Protein AF-0000000075452988 (afdb_homodimer)

Sequence (328 aa):
MKILYLHGLDSFLQDDRRAVLQQYATIDAPVLDYKGTPNLFKKLQETYHDVDAIIGSSAGGLVTYYLAQALQKPCLLFNPALTFRSEMPIATSFNRSYTQYMQIVIGLQDEVLPSWQCLELLRNDISENQNIEIHLINKMSHSYPIDIFRKETEFFIKMIHQNLMKILYLHGLDSFLQDDRRAVLQQYATIDAPVLDYKGTPNLFKKLQETYHDVDAIIGSSAGGLVTYYLAQALQKPCLLFNPALTFRSEMPIATSFNRSYTQYMQIVIGLQDEVLPSWQCLELLRNDISENQNIEIHLINKMSHSYPIDIFRKETEFFIKMIHQNL

Structure (mmCIF, N/CA/C/O backbone):
data_AF-0000000075452988-model_v1
#
loop_
_entity.id
_entity.type
_entity.pdbx_description
1 polymer 'Alpha/beta hydrolase'
#
loop_
_atom_site.group_PDB
_atom_site.id
_atom_site.type_symbol
_atom_site.label_atom_id
_atom_site.label_alt_id
_atom_site.label_comp_id
_atom_site.label_asym_id
_atom_site.label_entity_id
_atom_site.label_seq_id
_atom_site.pdbx_PDB_ins_code
_atom_site.Cartn_x
_atom_site.Cartn_y
_atom_site.Cartn_z
_atom_site.occupancy
_atom_site.B_iso_or_equiv
_atom_site.auth_seq_id
_atom_site.auth_comp_id
_atom_site.auth_asym_id
_atom_site.auth_atom_id
_atom_site.pdbx_PDB_model_num
ATOM 1 N N . MET A 1 1 ? -7.816 22.453 -7.25 1 93.44 1 MET A N 1
ATOM 2 C CA . MET A 1 1 ? -7.547 21.812 -5.961 1 93.44 1 MET A CA 1
ATOM 3 C C . MET A 1 1 ? -6.391 22.5 -5.25 1 93.44 1 MET A C 1
ATOM 5 O O . MET A 1 1 ? -5.449 22.969 -5.895 1 93.44 1 MET A O 1
ATOM 9 N N . LYS A 1 2 ? -6.473 22.703 -3.912 1 97.94 2 LYS A N 1
ATOM 10 C CA . LYS A 1 2 ? -5.406 23.266 -3.084 1 97.94 2 LYS A CA 1
ATOM 11 C C . LYS A 1 2 ? -4.867 22.219 -2.107 1 97.94 2 LYS A C 1
ATOM 13 O O . LYS A 1 2 ? -5.633 21.609 -1.365 1 97.94 2 LYS A O 1
ATOM 18 N N . ILE A 1 3 ? -3.533 22.125 -2.111 1 98.56 3 ILE A N 1
ATOM 19 C CA . ILE A 1 3 ? -2.9 21.141 -1.242 1 98.56 3 ILE A CA 1
ATOM 20 C C . ILE A 1 3 ? -1.918 21.844 -0.303 1 98.56 3 ILE A C 1
ATOM 22 O O . ILE A 1 3 ? -1.126 22.688 -0.735 1 98.56 3 ILE A O 1
ATOM 26 N N . LEU A 1 4 ? -2.029 21.5 0.942 1 98.88 4 LEU A N 1
ATOM 27 C CA . LEU A 1 4 ? -1.029 21.875 1.935 1 98.88 4 LEU A CA 1
ATOM 28 C C . LEU A 1 4 ? 0.046 20.812 2.057 1 98.88 4 LEU A C 1
ATOM 30 O O . LEU A 1 4 ? -0.268 19.625 2.184 1 98.88 4 LEU A O 1
ATOM 34 N N . TYR A 1 5 ? 1.268 21.219 1.942 1 98.88 5 TYR A N 1
ATOM 35 C CA . TYR A 1 5 ? 2.381 20.312 2.168 1 98.88 5 TYR A CA 1
ATOM 36 C C . TYR A 1 5 ? 3.148 20.688 3.43 1 98.88 5 TYR A C 1
ATOM 38 O O . TYR A 1 5 ? 3.609 21.828 3.568 1 98.88 5 TYR A O 1
ATOM 46 N N . LEU A 1 6 ? 3.281 19.719 4.34 1 98.69 6 LEU A N 1
ATOM 47 C CA . LEU A 1 6 ? 4.047 19.906 5.562 1 98.69 6 LEU A CA 1
ATOM 48 C C . LEU A 1 6 ? 5.328 19.094 5.543 1 98.69 6 LEU A C 1
ATOM 50 O O . LEU A 1 6 ? 5.285 17.859 5.574 1 98.69 6 LEU A O 1
ATOM 54 N N . HIS A 1 7 ? 6.43 19.828 5.586 1 97.75 7 HIS A N 1
ATOM 55 C CA . HIS A 1 7 ? 7.75 19.219 5.461 1 97.75 7 HIS A CA 1
ATOM 56 C C . HIS A 1 7 ? 8.195 18.609 6.785 1 97.75 7 HIS A C 1
ATOM 58 O O . HIS A 1 7 ? 7.574 18.828 7.824 1 97.75 7 HIS A O 1
ATOM 64 N N . GLY A 1 8 ? 9.32 17.844 6.758 1 95.94 8 GLY A N 1
ATOM 65 C CA . GLY A 1 8 ? 9.938 17.281 7.945 1 95.94 8 GLY A CA 1
ATOM 66 C C . GLY A 1 8 ? 10.719 18.297 8.758 1 95.94 8 GLY A C 1
ATOM 67 O O . GLY A 1 8 ? 10.812 19.469 8.375 1 95.94 8 GLY A O 1
ATOM 68 N N . LEU A 1 9 ? 11.266 17.75 9.844 1 94.06 9 LEU A N 1
ATOM 69 C CA . LEU A 1 9 ? 12.008 18.625 10.75 1 94.06 9 LEU A CA 1
ATOM 70 C C . LEU A 1 9 ? 13.172 19.297 10.023 1 94.06 9 LEU A C 1
ATOM 72 O O . LEU A 1 9 ? 13.961 18.625 9.352 1 94.06 9 LEU A O 1
ATOM 76 N N . ASP A 1 10 ? 13.281 20.594 10.195 1 92.25 10 ASP A N 1
ATOM 77 C CA . ASP A 1 10 ? 14.367 21.391 9.648 1 92.25 10 ASP A CA 1
ATOM 78 C C . ASP A 1 10 ? 14.539 21.141 8.156 1 92.25 10 ASP A C 1
ATOM 80 O O . ASP A 1 10 ? 15.656 20.938 7.676 1 92.25 10 ASP A O 1
ATOM 84 N N . SER A 1 11 ? 13.438 21.141 7.48 1 93.75 11 SER A N 1
ATOM 85 C CA . SER A 1 11 ? 13.422 20.875 6.051 1 93.75 11 SER A CA 1
ATOM 86 C C . SER A 1 11 ? 12.484 21.828 5.316 1 93.75 11 SER A C 1
ATOM 88 O O . SER A 1 11 ? 12.18 22.906 5.816 1 93.75 11 SER A O 1
ATOM 90 N N . PHE A 1 12 ? 12.242 21.531 4.062 1 94.81 12 PHE A N 1
ATOM 91 C CA . PHE A 1 12 ? 11.336 22.25 3.184 1 94.81 12 PHE A CA 1
ATOM 92 C C . PHE A 1 12 ? 10.914 21.391 2.004 1 94.81 12 PHE A C 1
ATOM 94 O O . PHE A 1 12 ? 11.43 20.281 1.827 1 94.81 12 PHE A O 1
ATOM 101 N N . LEU A 1 13 ? 9.922 21.906 1.297 1 96.94 13 LEU A N 1
ATOM 102 C CA . LEU A 1 13 ? 9.516 21.203 0.088 1 96.94 13 LEU A CA 1
ATOM 103 C C . LEU A 1 13 ? 10.539 21.391 -1.024 1 96.94 13 LEU A C 1
ATOM 105 O O . LEU A 1 13 ? 10.711 22.5 -1.538 1 96.94 13 LEU A O 1
ATOM 109 N N . GLN A 1 14 ? 11.133 20.297 -1.43 1 96.56 14 GLN A N 1
ATOM 110 C CA . GLN A 1 14 ? 12.141 20.359 -2.486 1 96.56 14 GLN A CA 1
ATOM 111 C C . GLN A 1 14 ? 11.5 20.656 -3.838 1 96.56 14 GLN A C 1
ATOM 113 O O . GLN A 1 14 ? 10.344 20.328 -4.07 1 96.56 14 GLN A O 1
ATOM 118 N N . ASP A 1 15 ? 12.273 21.172 -4.781 1 97.12 15 ASP A N 1
ATOM 119 C CA . ASP A 1 15 ? 11.781 21.625 -6.074 1 97.12 15 ASP A CA 1
ATOM 120 C C . ASP A 1 15 ? 11.195 20.469 -6.883 1 97.12 15 ASP A C 1
ATOM 122 O O . ASP A 1 15 ? 10.172 20.641 -7.555 1 97.12 15 ASP A O 1
ATOM 126 N N . ASP A 1 16 ? 11.852 19.375 -6.875 1 97.44 16 ASP A N 1
ATOM 127 C CA . ASP A 1 16 ? 11.367 18.266 -7.68 1 97.44 16 ASP A CA 1
ATOM 128 C C . ASP A 1 16 ? 10.031 17.75 -7.152 1 97.44 16 ASP A C 1
ATOM 130 O O . ASP A 1 16 ? 9.148 17.391 -7.93 1 97.44 16 ASP A O 1
ATOM 134 N N . ARG A 1 17 ? 9.875 17.719 -5.824 1 97.81 17 ARG A N 1
ATOM 135 C CA . ARG A 1 17 ? 8.609 17.297 -5.234 1 97.81 17 ARG A CA 1
ATOM 136 C C . ARG A 1 17 ? 7.52 18.328 -5.496 1 97.81 17 ARG A C 1
ATOM 138 O O . ARG A 1 17 ? 6.367 17.984 -5.766 1 97.81 17 ARG A O 1
ATOM 145 N N . ARG A 1 18 ? 7.879 19.594 -5.449 1 98.12 18 ARG A N 1
ATOM 146 C CA . ARG A 1 18 ? 6.934 20.656 -5.785 1 98.12 18 ARG A CA 1
ATOM 147 C C . ARG A 1 18 ? 6.426 20.5 -7.215 1 98.12 18 ARG A C 1
ATOM 149 O O . ARG A 1 18 ? 5.23 20.656 -7.477 1 98.12 18 ARG A O 1
ATOM 156 N N . ALA A 1 19 ? 7.316 20.203 -8.086 1 98.31 19 ALA A N 1
ATOM 157 C CA . ALA A 1 19 ? 6.961 20.031 -9.492 1 98.31 19 ALA A CA 1
ATOM 158 C C . ALA A 1 19 ? 5.957 18.906 -9.68 1 98.31 19 ALA A C 1
ATOM 160 O O . ALA A 1 19 ? 5.035 19 -10.492 1 98.31 19 ALA A O 1
ATOM 161 N N . VAL A 1 20 ? 6.129 17.844 -8.977 1 98.19 20 VAL A N 1
ATOM 162 C CA . VAL A 1 20 ? 5.199 16.719 -9.039 1 98.19 20 VAL A CA 1
ATOM 163 C C . VAL A 1 20 ? 3.814 17.172 -8.578 1 98.19 20 VAL A C 1
ATOM 165 O O . VAL A 1 20 ? 2.816 16.922 -9.266 1 98.19 20 VAL A O 1
ATOM 168 N N . LEU A 1 21 ? 3.762 17.859 -7.469 1 98.38 21 LEU A N 1
ATOM 169 C CA . LEU A 1 21 ? 2.492 18.25 -6.871 1 98.38 21 LEU A CA 1
ATOM 170 C C . LEU A 1 21 ? 1.782 19.281 -7.742 1 98.38 21 LEU A C 1
ATOM 172 O O . LEU A 1 21 ? 0.554 19.266 -7.855 1 98.38 21 LEU A O 1
ATOM 176 N N . GLN A 1 22 ? 2.502 20.141 -8.367 1 98.19 22 GLN A N 1
ATOM 177 C CA . GLN A 1 22 ? 1.949 21.266 -9.117 1 98.19 22 GLN A CA 1
ATOM 178 C C . GLN A 1 22 ? 1.255 20.781 -10.391 1 98.19 22 GLN A C 1
ATOM 180 O O . GLN A 1 22 ? 0.492 21.531 -11.008 1 98.19 22 GLN A O 1
ATOM 185 N N . GLN A 1 23 ? 1.476 19.562 -10.758 1 97.5 23 GLN A N 1
ATOM 186 C CA . GLN A 1 23 ? 0.753 18.984 -11.883 1 97.5 23 GLN A CA 1
ATOM 187 C C . GLN A 1 23 ? -0.728 18.812 -11.555 1 97.5 23 GLN A C 1
ATOM 189 O O . GLN A 1 23 ? -1.562 18.719 -12.461 1 97.5 23 GLN A O 1
ATOM 194 N N . TYR A 1 24 ? -0.997 18.844 -10.25 1 96.69 24 TYR A N 1
ATOM 195 C CA . TYR A 1 24 ? -2.348 18.453 -9.875 1 96.69 24 TYR A CA 1
ATOM 196 C C . TYR A 1 24 ? -3.055 19.562 -9.117 1 96.69 24 TYR A C 1
ATOM 198 O O . TYR A 1 24 ? -4.285 19.594 -9.047 1 96.69 24 TYR A O 1
ATOM 206 N N . ALA A 1 25 ? -2.252 20.438 -8.5 1 97.44 25 ALA A N 1
ATOM 207 C CA . ALA A 1 25 ? -2.869 21.359 -7.559 1 97.44 25 ALA A CA 1
ATOM 208 C C . ALA A 1 25 ? -1.999 22.609 -7.363 1 97.44 25 ALA A C 1
ATOM 210 O O . ALA A 1 25 ? -0.834 22.625 -7.766 1 97.44 25 ALA A O 1
ATOM 211 N N . THR A 1 26 ? -2.639 23.641 -6.809 1 98.25 26 THR A N 1
ATOM 212 C CA . THR A 1 26 ? -1.875 24.719 -6.188 1 98.25 26 THR A CA 1
ATOM 213 C C . THR A 1 26 ? -1.325 24.266 -4.832 1 98.25 26 THR A C 1
ATOM 215 O O . THR A 1 26 ? -2.045 23.672 -4.027 1 98.25 26 THR A O 1
ATOM 218 N N . ILE A 1 27 ? -0.057 24.594 -4.645 1 98.56 27 ILE A N 1
ATOM 219 C CA . ILE A 1 27 ? 0.603 24.047 -3.467 1 98.56 27 ILE A CA 1
ATOM 220 C C . ILE A 1 27 ? 0.932 25.172 -2.488 1 98.56 27 ILE A C 1
ATOM 222 O O . ILE A 1 27 ? 1.554 26.172 -2.863 1 98.56 27 ILE A O 1
ATOM 226 N N . ASP A 1 28 ? 0.514 25.016 -1.27 1 98.62 28 ASP A N 1
ATOM 227 C CA . ASP A 1 28 ? 1.01 25.812 -0.147 1 98.62 28 ASP A CA 1
ATOM 228 C C . ASP A 1 28 ? 1.945 24.984 0.734 1 98.62 28 ASP A C 1
ATOM 230 O O . ASP A 1 28 ? 1.538 23.969 1.298 1 98.62 28 ASP A O 1
ATOM 234 N N . ALA A 1 29 ? 3.15 25.406 0.794 1 98.5 29 ALA A N 1
ATOM 235 C CA . ALA A 1 29 ? 4.184 24.703 1.548 1 98.5 29 ALA A CA 1
ATOM 236 C C . ALA A 1 29 ? 4.938 25.656 2.471 1 98.5 29 ALA A C 1
ATOM 238 O O . ALA A 1 29 ? 6.102 25.984 2.219 1 98.5 29 ALA A O 1
ATOM 239 N N . PRO A 1 30 ? 4.363 25.984 3.551 1 97.88 30 PRO A N 1
ATOM 240 C CA . PRO A 1 30 ? 5.047 26.906 4.457 1 97.88 30 PRO A CA 1
ATOM 241 C C . PRO A 1 30 ? 6.285 26.281 5.105 1 97.88 30 PRO A C 1
ATOM 243 O O . PRO A 1 30 ? 6.312 25.078 5.367 1 97.88 30 PRO A O 1
ATOM 246 N N . VAL A 1 31 ? 7.266 27.141 5.309 1 96.5 31 VAL A N 1
ATOM 247 C CA . VAL A 1 31 ? 8.406 26.719 6.117 1 96.5 31 VAL A CA 1
ATOM 248 C C . VAL A 1 31 ? 8.062 26.844 7.598 1 96.5 31 VAL A C 1
ATOM 250 O O . VAL A 1 31 ? 7.789 27.953 8.078 1 96.5 31 VAL A O 1
ATOM 253 N N . LEU A 1 32 ? 8.117 25.719 8.312 1 95.56 32 LEU A N 1
ATOM 254 C CA . LEU A 1 32 ? 7.602 25.719 9.68 1 95.56 32 LEU A CA 1
ATOM 255 C C . LEU A 1 32 ? 8.711 25.391 10.672 1 95.56 32 LEU A C 1
ATOM 257 O O . LEU A 1 32 ? 9.57 24.547 10.398 1 95.56 32 LEU A O 1
ATOM 261 N N . ASP A 1 33 ? 8.68 26.078 11.766 1 93.75 33 ASP A N 1
ATOM 262 C CA . ASP A 1 33 ? 9.438 25.719 12.961 1 93.75 33 ASP A CA 1
ATOM 263 C C . ASP A 1 33 ? 8.562 24.953 13.953 1 93.75 33 ASP A C 1
ATOM 265 O O . ASP A 1 33 ? 7.977 25.547 14.859 1 93.75 33 ASP A O 1
ATOM 269 N N . TYR A 1 34 ? 8.578 23.625 13.867 1 91.75 34 TYR A N 1
ATOM 270 C CA . TYR A 1 34 ? 7.664 22.781 14.625 1 91.75 34 TYR A CA 1
ATOM 271 C C . TYR A 1 34 ? 7.91 22.906 16.125 1 91.75 34 TYR A C 1
ATOM 273 O O . TYR A 1 34 ? 6.969 22.859 16.922 1 91.75 34 TYR A O 1
ATOM 281 N N . LYS A 1 35 ? 9.094 23.125 16.578 1 87.62 35 LYS A N 1
ATOM 282 C CA . LYS A 1 35 ? 9.461 23.141 18 1 87.62 35 LYS A CA 1
ATOM 283 C C . LYS A 1 35 ? 9.297 24.531 18.594 1 87.62 35 LYS A C 1
ATOM 285 O O . LYS A 1 35 ? 8.945 24.688 19.766 1 87.62 35 LYS A O 1
ATOM 290 N N . GLY A 1 36 ? 9.508 25.453 17.766 1 88.19 36 GLY A N 1
ATOM 291 C CA . GLY A 1 36 ? 9.625 26.797 18.281 1 88.19 36 GLY A CA 1
ATOM 292 C C . GLY A 1 36 ? 8.344 27.609 18.141 1 88.19 36 GLY A C 1
ATOM 293 O O . GLY A 1 36 ? 8.234 28.719 18.672 1 88.19 36 GLY A O 1
ATOM 294 N N . THR A 1 37 ? 7.348 27.125 17.391 1 90.75 37 THR A N 1
ATOM 295 C CA . THR A 1 37 ? 6.137 27.906 17.141 1 90.75 37 THR A CA 1
ATOM 296 C C . THR A 1 37 ? 5.035 27.516 18.109 1 90.75 37 THR A C 1
ATOM 298 O O . THR A 1 37 ? 4.5 26.406 18.047 1 90.75 37 THR A O 1
ATOM 301 N N . PRO A 1 38 ? 4.703 28.453 19.016 1 90.38 38 PRO A N 1
ATOM 302 C CA . PRO A 1 38 ? 3.602 28.156 19.938 1 90.38 38 PRO A CA 1
ATOM 303 C C . PRO A 1 38 ? 2.262 28.016 19.219 1 90.38 38 PRO A C 1
ATOM 305 O O . PRO A 1 38 ? 1.993 28.734 18.25 1 90.38 38 PRO A O 1
ATOM 308 N N . ASN A 1 39 ? 1.442 27.125 19.562 1 93.94 39 ASN A N 1
ATOM 309 C CA . ASN A 1 39 ? 0.093 26.906 19.047 1 93.94 39 ASN A CA 1
ATOM 310 C C . ASN A 1 39 ? 0.098 26.625 17.547 1 93.94 39 ASN A C 1
ATOM 312 O O . ASN A 1 39 ? -0.802 27.062 16.828 1 93.94 39 ASN A O 1
ATOM 316 N N . LEU A 1 40 ? 1.154 26.078 17.094 1 94.12 40 LEU A N 1
ATOM 317 C CA . LEU A 1 40 ? 1.312 25.797 15.664 1 94.12 40 LEU A CA 1
ATOM 318 C C . LEU A 1 40 ? 0.108 25.031 15.125 1 94.12 40 LEU A C 1
ATOM 320 O O . LEU A 1 40 ? -0.433 25.391 14.07 1 94.12 40 LEU A O 1
ATOM 324 N N . PHE A 1 41 ? -0.336 24.016 15.844 1 96 41 PHE A N 1
ATOM 325 C CA . PHE A 1 41 ? -1.438 23.188 15.391 1 96 41 PHE A CA 1
ATOM 326 C C . PHE A 1 41 ? -2.701 24 15.18 1 96 41 PHE A C 1
ATOM 328 O O . PHE A 1 41 ? -3.354 23.906 14.141 1 96 41 PHE A O 1
ATOM 335 N N . LYS A 1 42 ? -2.971 24.859 16.156 1 95.94 42 LYS A N 1
ATOM 336 C CA . LYS A 1 42 ? -4.148 25.719 16.062 1 95.94 42 LYS A CA 1
ATOM 337 C C . LYS A 1 42 ? -4.031 26.688 14.891 1 95.94 42 LYS A C 1
ATOM 339 O O . LYS A 1 42 ? -5 26.922 14.172 1 95.94 42 LYS A O 1
ATOM 344 N N . LYS A 1 43 ? -2.908 27.219 14.711 1 97.19 43 LYS A N 1
ATOM 345 C CA . LYS A 1 43 ? -2.668 28.141 13.617 1 97.19 43 LYS A CA 1
ATOM 346 C C . LYS A 1 43 ? -2.871 27.469 12.266 1 97.19 43 LYS A C 1
ATOM 348 O O . LYS A 1 43 ? -3.471 28.047 11.352 1 97.19 43 LYS A O 1
ATOM 353 N N . LEU A 1 44 ? -2.393 26.281 12.172 1 98 44 LEU A N 1
ATOM 354 C CA . LEU A 1 44 ? -2.551 25.516 10.938 1 98 44 LEU A CA 1
ATOM 355 C C . LEU A 1 44 ? -4.023 25.234 10.656 1 98 44 LEU A C 1
ATOM 357 O O . LEU A 1 44 ? -4.477 25.344 9.516 1 98 44 LEU A O 1
ATOM 361 N N . GLN A 1 45 ? -4.77 24.875 11.68 1 97.81 45 GLN A N 1
ATOM 362 C CA . GLN A 1 45 ? -6.199 24.609 11.531 1 97.81 45 GLN A CA 1
ATOM 363 C C . GLN A 1 45 ? -6.93 25.828 10.992 1 97.81 45 GLN A C 1
ATOM 365 O O . GLN A 1 45 ? -7.762 25.719 10.086 1 97.81 45 GLN A O 1
ATOM 370 N N . GLU A 1 46 ? -6.582 26.938 11.531 1 97.81 46 GLU A N 1
ATOM 371 C CA . GLU A 1 46 ? -7.262 28.172 11.172 1 97.81 46 GLU A CA 1
ATOM 372 C C . GLU A 1 46 ? -6.867 28.625 9.766 1 97.81 46 GLU A C 1
ATOM 374 O O . GLU A 1 46 ? -7.719 29.047 8.977 1 97.81 46 GLU A O 1
ATOM 379 N N . THR A 1 47 ? -5.664 28.562 9.445 1 98.12 47 THR A N 1
ATOM 380 C CA . THR A 1 47 ? -5.129 29.078 8.188 1 98.12 47 THR A CA 1
ATOM 381 C C . THR A 1 47 ? -5.523 28.188 7.02 1 98.12 47 THR A C 1
ATOM 383 O O . THR A 1 47 ? -5.793 28.672 5.918 1 98.12 47 THR A O 1
ATOM 386 N N . TYR A 1 48 ? -5.586 26.859 7.262 1 98.19 48 TYR A N 1
ATOM 387 C CA . TYR A 1 48 ? -5.688 25.938 6.137 1 98.19 48 TYR A CA 1
ATOM 388 C C . TYR A 1 48 ? -6.992 25.156 6.184 1 98.19 48 TYR A C 1
ATOM 390 O O . TYR A 1 48 ? -7.066 24.031 5.703 1 98.19 48 TYR A O 1
ATOM 398 N N . HIS A 1 49 ? -7.984 25.75 6.75 1 97.88 49 HIS A N 1
ATOM 399 C CA . HIS A 1 49 ? -9.289 25.109 6.863 1 97.88 49 HIS A CA 1
ATOM 400 C C . HIS A 1 49 ? -9.914 24.875 5.492 1 97.88 49 HIS A C 1
ATOM 402 O O . HIS A 1 49 ? -10.766 24 5.332 1 97.88 49 HIS A O 1
ATOM 408 N N . ASP A 1 50 ? -9.453 25.578 4.473 1 97.69 50 ASP A N 1
ATOM 409 C CA . ASP A 1 50 ? -10.125 25.531 3.178 1 97.69 50 ASP A CA 1
ATOM 410 C C . ASP A 1 50 ? -9.297 24.766 2.15 1 97.69 50 ASP A C 1
ATOM 412 O O . ASP A 1 50 ? -9.617 24.766 0.96 1 97.69 50 ASP A O 1
ATOM 416 N N . VAL A 1 51 ? -8.242 24.094 2.568 1 98.5 51 VAL A N 1
ATOM 417 C CA . VAL A 1 51 ? -7.484 23.266 1.636 1 98.5 51 VAL A CA 1
ATOM 418 C C . VAL A 1 51 ? -8.289 22.016 1.28 1 98.5 51 VAL A C 1
ATOM 420 O O . VAL A 1 51 ? -9.234 21.656 1.98 1 98.5 51 VAL A O 1
ATOM 423 N N . ASP A 1 52 ? -7.891 21.453 0.213 1 98.31 52 ASP A N 1
ATOM 424 C CA . ASP A 1 52 ? -8.617 20.281 -0.248 1 98.31 52 ASP A CA 1
ATOM 425 C C . ASP A 1 52 ? -7.973 18.984 0.264 1 98.31 52 ASP A C 1
ATOM 427 O O . ASP A 1 52 ? -8.648 17.969 0.427 1 98.31 52 ASP A O 1
ATOM 431 N N . ALA A 1 53 ? -6.699 19.016 0.491 1 98.75 53 ALA A N 1
ATOM 432 C CA . ALA A 1 53 ? -5.941 17.859 0.959 1 98.75 53 ALA A CA 1
ATOM 433 C C . ALA A 1 53 ? -4.637 18.297 1.622 1 98.75 53 ALA A C 1
ATOM 435 O O . ALA A 1 53 ? -4.191 19.438 1.448 1 98.75 53 ALA A O 1
ATOM 436 N N . ILE A 1 54 ? -4.086 17.406 2.381 1 98.94 54 ILE A N 1
ATOM 437 C CA . ILE A 1 54 ? -2.84 17.688 3.09 1 98.94 54 ILE A CA 1
ATOM 438 C C . ILE A 1 54 ? -1.852 16.531 2.865 1 98.94 54 ILE A C 1
ATOM 440 O O . ILE A 1 54 ? -2.227 15.367 2.914 1 98.94 54 ILE A O 1
ATOM 444 N N . ILE A 1 55 ? -0.633 16.875 2.557 1 98.88 55 ILE A N 1
ATOM 445 C CA . ILE A 1 55 ? 0.454 15.914 2.42 1 98.88 55 ILE A CA 1
ATOM 446 C C . ILE A 1 55 ? 1.562 16.234 3.416 1 98.88 55 ILE A C 1
ATOM 448 O O . ILE A 1 55 ? 1.922 17.406 3.594 1 98.88 55 ILE A O 1
ATOM 452 N N . GLY A 1 56 ? 2.055 15.266 4.109 1 98.75 56 GLY A N 1
ATOM 453 C CA . GLY A 1 56 ? 3.111 15.508 5.078 1 98.75 56 GLY A CA 1
ATOM 454 C C . GLY A 1 56 ? 4.121 14.375 5.156 1 98.75 56 GLY A C 1
ATOM 455 O O . GLY A 1 56 ? 3.783 13.219 4.898 1 98.75 56 GLY A O 1
ATOM 456 N N . SER A 1 57 ? 5.285 14.742 5.551 1 98.19 57 SER A N 1
ATOM 457 C CA . SER A 1 57 ? 6.363 13.766 5.691 1 98.19 57 SER A CA 1
ATOM 458 C C . SER A 1 57 ? 7.035 13.883 7.055 1 98.19 57 SER A C 1
ATOM 460 O O . SER A 1 57 ? 7.176 14.977 7.594 1 98.19 57 SER A O 1
ATOM 462 N N . SER A 1 58 ? 7.523 12.742 7.641 1 98.06 58 SER A N 1
ATOM 463 C CA . SER A 1 58 ? 8.273 12.727 8.891 1 98.06 58 SER A CA 1
ATOM 464 C C . SER A 1 58 ? 7.559 13.516 9.977 1 98.06 58 SER A C 1
ATOM 466 O O . SER A 1 58 ? 6.395 13.242 10.289 1 98.06 58 SER A O 1
ATOM 468 N N . ALA A 1 59 ? 8.148 14.602 10.539 1 97.31 59 ALA A N 1
ATOM 469 C CA . ALA A 1 59 ? 7.488 15.453 11.523 1 97.31 59 ALA A CA 1
ATOM 470 C C . ALA A 1 59 ? 6.242 16.109 10.945 1 97.31 59 ALA A C 1
ATOM 472 O O . ALA A 1 59 ? 5.219 16.219 11.617 1 97.31 59 ALA A O 1
ATOM 473 N N . GLY A 1 60 ? 6.363 16.516 9.672 1 98.06 60 GLY A N 1
ATOM 474 C CA . GLY A 1 60 ? 5.195 17.047 8.984 1 98.06 60 GLY A CA 1
ATOM 475 C C . GLY A 1 60 ? 4.098 16.016 8.797 1 98.06 60 GLY A C 1
ATOM 476 O O . GLY A 1 60 ? 2.912 16.359 8.773 1 98.06 60 GLY A O 1
ATOM 477 N N . GLY A 1 61 ? 4.527 14.734 8.617 1 98.62 61 GLY A N 1
ATOM 478 C CA . GLY A 1 61 ? 3.561 13.648 8.562 1 98.62 61 GLY A CA 1
ATOM 479 C C . GLY A 1 61 ? 2.789 13.469 9.859 1 98.62 61 GLY A C 1
ATOM 480 O O . GLY A 1 61 ? 1.578 13.234 9.836 1 98.62 61 GLY A O 1
ATOM 481 N N . LEU A 1 62 ? 3.486 13.57 10.953 1 98.31 62 LEU A N 1
ATOM 482 C CA . LEU A 1 62 ? 2.842 13.484 12.266 1 98.31 62 LEU A CA 1
ATOM 483 C C . LEU A 1 62 ? 1.805 14.586 12.43 1 98.31 62 LEU A C 1
ATOM 485 O O . LEU A 1 62 ? 0.667 14.32 12.828 1 98.31 62 LEU A O 1
ATOM 489 N N . VAL A 1 63 ? 2.143 15.781 12.086 1 98.19 63 VAL A N 1
ATOM 490 C CA . VAL A 1 63 ? 1.227 16.906 12.203 1 98.19 63 VAL A CA 1
ATOM 491 C C . VAL A 1 63 ? 0.037 16.719 11.273 1 98.19 63 VAL A C 1
ATOM 493 O O . VAL A 1 63 ? -1.114 16.906 11.672 1 98.19 63 VAL A O 1
ATOM 496 N N . THR A 1 64 ? 0.308 16.297 10.062 1 98.75 64 THR A N 1
ATOM 497 C CA . THR A 1 64 ? -0.729 16.078 9.062 1 98.75 64 THR A CA 1
ATOM 498 C C . THR A 1 64 ? -1.722 15.016 9.539 1 98.75 64 THR A C 1
ATOM 500 O O . THR A 1 64 ? -2.93 15.156 9.344 1 98.75 64 THR A O 1
ATOM 503 N N . TYR A 1 65 ? -1.193 13.961 10.18 1 98.75 65 TYR A N 1
ATOM 504 C CA . TYR A 1 65 ? -2.016 12.859 10.672 1 98.75 65 TYR A CA 1
ATOM 505 C C . TYR A 1 65 ? -3.154 13.383 11.539 1 98.75 65 TYR A C 1
ATOM 507 O O . TYR A 1 65 ? -4.309 12.977 11.375 1 98.75 65 TYR A O 1
ATOM 515 N N . TYR A 1 66 ? -2.947 14.305 12.352 1 98.5 66 TYR A N 1
ATOM 516 C CA . TYR A 1 66 ? -3.959 14.828 13.266 1 98.5 66 TYR A CA 1
ATOM 517 C C . TYR A 1 66 ? -4.684 16.016 12.648 1 98.5 66 TYR A C 1
ATOM 519 O O . TYR A 1 66 ? -5.891 16.188 12.852 1 98.5 66 TYR A O 1
ATOM 527 N N . LEU A 1 67 ? -3.963 16.844 11.883 1 98.56 67 LEU A N 1
ATOM 528 C CA . LEU A 1 67 ? -4.562 18.016 11.266 1 98.56 67 LEU A CA 1
ATOM 529 C C . LEU A 1 67 ? -5.652 17.625 10.273 1 98.56 67 LEU A C 1
ATOM 531 O O . LEU A 1 67 ? -6.723 18.234 10.242 1 98.56 67 LEU A O 1
ATOM 535 N N . ALA A 1 68 ? -5.379 16.609 9.492 1 98.75 68 ALA A N 1
ATOM 536 C CA . ALA A 1 68 ? -6.359 16.125 8.523 1 98.75 68 ALA A CA 1
ATOM 537 C C . ALA A 1 68 ? -7.637 15.656 9.219 1 98.75 68 ALA A C 1
ATOM 539 O O . ALA A 1 68 ? -8.742 15.898 8.734 1 98.75 68 ALA A O 1
ATOM 540 N N . GLN A 1 69 ? -7.438 14.969 10.344 1 98.25 69 GLN A N 1
ATOM 541 C CA . GLN A 1 69 ? -8.586 14.523 11.125 1 98.25 69 GLN A CA 1
ATOM 542 C C . GLN A 1 69 ? -9.391 15.703 11.648 1 98.25 69 GLN A C 1
ATOM 544 O O . GLN A 1 69 ? -10.617 15.719 11.555 1 98.25 69 GLN A O 1
ATOM 549 N N . ALA A 1 70 ? -8.68 16.672 12.148 1 97.81 70 ALA A N 1
ATOM 550 C CA . ALA A 1 70 ? -9.336 17.844 12.711 1 97.81 70 ALA A CA 1
ATOM 551 C C . ALA A 1 70 ? -10.102 18.609 11.633 1 97.81 70 ALA A C 1
ATOM 553 O O . ALA A 1 70 ? -11.203 19.109 11.883 1 97.81 70 ALA A O 1
ATOM 554 N N . LEU A 1 71 ? -9.539 18.656 10.43 1 98.44 71 LEU A N 1
ATOM 555 C CA . LEU A 1 71 ? -10.109 19.469 9.359 1 98.44 71 LEU A CA 1
ATOM 556 C C . LEU A 1 71 ? -11.023 18.625 8.477 1 98.44 71 LEU A C 1
ATOM 558 O O . LEU A 1 71 ? -11.695 19.156 7.586 1 98.44 71 LEU A O 1
ATOM 562 N N . GLN A 1 72 ? -11.031 17.344 8.703 1 98.12 72 GLN A N 1
ATOM 563 C CA . GLN A 1 72 ? -11.789 16.422 7.867 1 98.12 72 GLN A CA 1
ATOM 564 C C . GLN A 1 72 ? -11.383 16.531 6.402 1 98.12 72 GLN A C 1
ATOM 566 O O . GLN A 1 72 ? -12.234 16.719 5.531 1 98.12 72 GLN A O 1
ATOM 571 N N . LYS A 1 73 ? -10.125 16.375 6.18 1 98.62 73 LYS A N 1
ATOM 572 C CA . LYS A 1 73 ? -9.555 16.453 4.836 1 98.62 73 LYS A CA 1
ATOM 573 C C . LYS A 1 73 ? -8.789 15.172 4.5 1 98.62 73 LYS A C 1
ATOM 575 O O . LYS A 1 73 ? -8.18 14.555 5.379 1 98.62 73 LYS A O 1
ATOM 580 N N . PRO A 1 74 ? -8.82 14.773 3.219 1 98.75 74 PRO A N 1
ATOM 581 C CA . PRO A 1 74 ? -7.93 13.672 2.836 1 98.75 74 PRO A CA 1
ATOM 582 C C . PRO A 1 74 ? -6.453 14.008 3.037 1 98.75 74 PRO A C 1
ATOM 584 O O . PRO A 1 74 ? -6.066 15.18 2.967 1 98.75 74 PRO A O 1
ATOM 587 N N . CYS A 1 75 ? -5.637 12.93 3.238 1 98.88 75 CYS A N 1
ATOM 588 C CA . CYS A 1 75 ? -4.223 13.227 3.428 1 98.88 75 CYS A CA 1
ATOM 589 C C . CYS A 1 75 ? -3.352 12.062 2.965 1 98.88 75 CYS A C 1
ATOM 591 O O . CYS A 1 75 ? -3.822 10.93 2.877 1 98.88 75 CYS A O 1
ATOM 593 N N . LEU A 1 76 ? -2.178 12.406 2.594 1 98.94 76 LEU A N 1
ATOM 594 C CA . LEU A 1 76 ? -1.093 11.5 2.227 1 98.94 76 LEU A CA 1
ATOM 595 C C . LEU A 1 76 ? 0.11 11.695 3.145 1 98.94 76 LEU A C 1
ATOM 597 O O . LEU A 1 76 ? 0.633 12.805 3.266 1 98.94 76 LEU A O 1
ATOM 601 N N . LEU A 1 77 ? 0.512 10.641 3.811 1 98.94 77 LEU A N 1
ATOM 602 C CA . LEU A 1 77 ? 1.61 10.695 4.77 1 98.94 77 LEU A CA 1
ATOM 603 C C . LEU A 1 77 ? 2.787 9.852 4.297 1 98.94 77 LEU A C 1
ATOM 605 O O . LEU A 1 77 ? 2.605 8.695 3.904 1 98.94 77 LEU A O 1
ATOM 609 N N . PHE A 1 78 ? 3.975 10.445 4.312 1 98.88 78 PHE A N 1
ATOM 610 C CA . PHE A 1 78 ? 5.199 9.695 4.047 1 98.88 78 PHE A CA 1
ATOM 611 C C . PHE A 1 78 ? 6.023 9.539 5.32 1 98.88 78 PHE A C 1
ATOM 613 O O . PHE A 1 78 ? 6.449 10.531 5.914 1 98.88 78 PHE A O 1
ATOM 620 N N . ASN A 1 79 ? 6.289 8.273 5.707 1 98.75 79 ASN A N 1
ATOM 621 C CA . ASN A 1 79 ? 7.078 7.965 6.895 1 98.75 79 ASN A CA 1
ATOM 622 C C . ASN A 1 79 ? 6.727 8.891 8.055 1 98.75 79 ASN A C 1
ATOM 624 O O . ASN A 1 79 ? 7.609 9.539 8.625 1 98.75 79 ASN A O 1
ATOM 628 N N . PRO A 1 80 ? 5.469 8.906 8.461 1 98.75 80 PRO A N 1
ATOM 629 C CA . PRO A 1 80 ? 5.09 9.852 9.516 1 98.75 80 PRO A CA 1
ATOM 630 C C . PRO A 1 80 ? 5.73 9.516 10.859 1 98.75 80 PRO A C 1
ATOM 632 O O . PRO A 1 80 ? 5.797 8.344 11.242 1 98.75 80 PRO A O 1
ATOM 635 N N . ALA A 1 81 ? 6.125 10.469 11.586 1 98.31 81 ALA A N 1
ATOM 636 C CA . ALA A 1 81 ? 6.812 10.297 12.859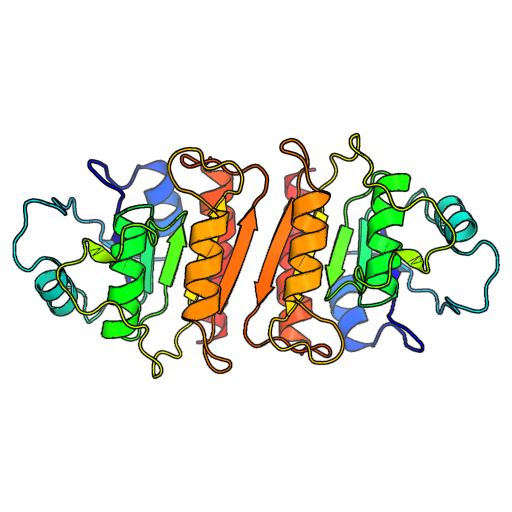 1 98.31 81 ALA A CA 1
ATOM 637 C C . ALA A 1 81 ? 5.82 10.023 13.984 1 98.31 81 ALA A C 1
ATOM 639 O O . ALA A 1 81 ? 5.871 10.672 15.039 1 98.31 81 ALA A O 1
ATOM 640 N N . LEU A 1 82 ? 5.004 9.023 13.859 1 98.44 82 LEU A N 1
ATOM 641 C CA . LEU A 1 82 ? 3.924 8.734 14.805 1 98.44 82 LEU A CA 1
ATOM 642 C C . LEU A 1 82 ? 4.48 8.289 16.156 1 98.44 82 LEU A C 1
ATOM 644 O O . LEU A 1 82 ? 3.818 8.445 17.188 1 98.44 82 LEU A O 1
ATOM 648 N N . THR A 1 83 ? 5.664 7.75 16.156 1 97.88 83 THR A N 1
ATOM 649 C CA . THR A 1 83 ? 6.277 7.293 17.406 1 97.88 83 THR A CA 1
ATOM 650 C C . THR A 1 83 ? 6.602 8.477 18.312 1 97.88 83 THR A C 1
ATOM 652 O O . THR A 1 83 ? 6.883 8.289 19.5 1 97.88 83 THR A O 1
ATOM 655 N N . PHE A 1 84 ? 6.512 9.672 17.828 1 97.19 84 PHE A N 1
ATOM 656 C CA . PHE A 1 84 ? 6.781 10.875 18.609 1 97.19 84 PHE A CA 1
ATOM 657 C C . PHE A 1 84 ? 5.488 11.609 18.922 1 97.19 84 PHE A C 1
ATOM 659 O O . PHE A 1 84 ? 5.516 12.789 19.297 1 97.19 84 PHE A O 1
ATOM 666 N N . ARG A 1 85 ? 4.363 10.938 18.797 1 96.5 85 ARG A N 1
ATOM 667 C CA . ARG A 1 85 ? 3.08 11.609 18.953 1 96.5 85 ARG A CA 1
ATOM 668 C C . ARG A 1 85 ? 2.916 12.164 20.359 1 96.5 85 ARG A C 1
ATOM 670 O O . ARG A 1 85 ? 2.186 13.141 20.578 1 96.5 85 ARG A O 1
ATOM 677 N N . SER A 1 86 ? 3.566 11.578 21.406 1 94.25 86 SER A N 1
ATOM 678 C CA . SER A 1 86 ? 3.463 12.062 22.766 1 94.25 86 SER A CA 1
ATOM 679 C C . SER A 1 86 ? 4.062 13.461 22.906 1 94.25 86 SER A C 1
ATOM 681 O O . SER A 1 86 ? 3.783 14.172 23.875 1 94.25 86 SER A O 1
ATOM 683 N N . GLU A 1 87 ? 4.863 13.828 21.922 1 90.88 87 GLU A N 1
ATOM 684 C CA . GLU A 1 87 ? 5.5 15.141 21.953 1 90.88 87 GLU A CA 1
ATOM 685 C C . GLU A 1 87 ? 4.574 16.219 21.406 1 90.88 87 GLU A C 1
ATOM 687 O O . GLU A 1 87 ? 4.855 17.406 21.547 1 90.88 87 GLU A O 1
ATOM 692 N N . MET A 1 88 ? 3.469 15.797 20.828 1 90.5 88 MET A N 1
ATOM 693 C CA . MET A 1 88 ? 2.51 16.766 20.312 1 90.5 88 MET A CA 1
ATOM 694 C C . MET A 1 88 ? 1.806 17.5 21.438 1 90.5 88 MET A C 1
ATOM 696 O O . MET A 1 88 ? 1.445 16.906 22.453 1 90.5 88 MET A O 1
ATOM 700 N N . PRO A 1 89 ? 1.593 18.828 21.297 1 90.31 89 PRO A N 1
ATOM 701 C CA . PRO A 1 89 ? 0.938 19.609 22.344 1 90.31 89 PRO A CA 1
ATOM 702 C C . PRO A 1 89 ? -0.585 19.516 22.281 1 90.31 89 PRO A C 1
ATOM 704 O O . PRO A 1 89 ? -1.279 20.5 22.594 1 90.31 89 PRO A O 1
ATOM 707 N N . ILE A 1 90 ? -1.111 18.453 21.688 1 90.06 90 ILE A N 1
ATOM 708 C CA . ILE A 1 90 ? -2.547 18.219 21.594 1 90.06 90 ILE A CA 1
ATOM 709 C C . ILE A 1 90 ? -2.871 16.797 22.047 1 90.06 90 ILE A C 1
ATOM 711 O O . ILE A 1 90 ? -1.967 15.984 22.25 1 90.06 90 ILE A O 1
ATOM 715 N N . ALA A 1 91 ? -4.238 16.609 22.25 1 90.94 91 ALA A N 1
ATOM 716 C CA . ALA A 1 91 ? -4.676 15.234 22.469 1 90.94 91 ALA A CA 1
ATOM 717 C C . ALA A 1 91 ? -4.41 14.383 21.219 1 90.94 91 ALA A C 1
ATOM 719 O O . ALA A 1 91 ? -4.703 14.805 20.094 1 90.94 91 ALA A O 1
ATOM 720 N N . THR A 1 92 ? -3.852 13.203 21.375 1 93.25 92 THR A N 1
ATOM 721 C CA . THR A 1 92 ? -3.398 12.414 20.234 1 93.25 92 THR A CA 1
ATOM 722 C C . THR A 1 92 ? -4.27 11.172 20.062 1 93.25 92 THR A C 1
ATOM 724 O O . THR A 1 92 ? -3.791 10.133 19.594 1 93.25 92 THR A O 1
ATOM 727 N N . SER A 1 93 ? -5.477 11.25 20.453 1 94.88 93 SER A N 1
ATOM 728 C CA . SER A 1 93 ? -6.426 10.188 20.125 1 94.88 93 SER A CA 1
ATOM 729 C C . SER A 1 93 ? -6.91 10.289 18.688 1 94.88 93 SER A C 1
ATOM 731 O O . SER A 1 93 ? -7.137 11.383 18.188 1 94.88 93 SER A O 1
ATOM 733 N N . PHE A 1 94 ? -7.039 9.164 18.078 1 96.88 94 PHE A N 1
ATOM 734 C CA . PHE A 1 94 ? -7.555 9.164 16.719 1 96.88 94 PHE A CA 1
ATOM 735 C C . PHE A 1 94 ? -9.008 9.609 16.688 1 96.88 94 PHE A C 1
ATOM 737 O O . PHE A 1 94 ? -9.812 9.195 17.531 1 96.88 94 PHE A O 1
ATOM 744 N N . ASN A 1 95 ? -9.406 10.484 15.797 1 96.75 95 ASN A N 1
ATOM 745 C CA . ASN A 1 95 ? -10.781 10.945 15.609 1 96.75 95 ASN A CA 1
ATOM 746 C C . ASN A 1 95 ? -11.648 9.875 14.945 1 96.75 95 ASN A C 1
ATOM 748 O O . ASN A 1 95 ? -11.586 9.695 13.727 1 96.75 95 ASN A O 1
ATOM 752 N N . ARG A 1 96 ? -12.57 9.297 15.617 1 95.5 96 ARG A N 1
ATOM 753 C CA . ARG A 1 96 ? -13.367 8.172 15.133 1 95.5 96 ARG A CA 1
ATOM 754 C C . ARG A 1 96 ? -14.375 8.617 14.078 1 95.5 96 ARG A C 1
ATOM 756 O O . ARG A 1 96 ? -14.914 7.793 13.336 1 95.5 96 ARG A O 1
ATOM 763 N N . SER A 1 97 ? -14.617 9.883 14.008 1 96.06 97 SER A N 1
ATOM 764 C CA . SER A 1 97 ? -15.578 10.406 13.039 1 96.06 97 SER A CA 1
ATOM 765 C C . SER A 1 97 ? -14.898 10.727 11.711 1 96.06 97 SER A C 1
ATOM 767 O O . SER A 1 97 ? -15.57 11.086 10.734 1 96.06 97 SER A O 1
ATOM 769 N N . TYR A 1 98 ? -13.57 10.617 11.688 1 97.5 98 TYR A N 1
ATOM 770 C CA . TYR A 1 98 ? -12.82 10.891 10.469 1 97.5 98 TYR A CA 1
ATOM 771 C C . TYR A 1 98 ? -13.117 9.844 9.406 1 97.5 98 TYR A C 1
ATOM 773 O O . TYR A 1 98 ? -12.898 8.648 9.625 1 97.5 98 TYR A O 1
ATOM 781 N N . THR A 1 99 ? -13.633 10.281 8.227 1 95.06 99 THR A N 1
ATOM 782 C CA . THR A 1 99 ? -14.031 9.32 7.199 1 95.06 99 THR A CA 1
ATOM 783 C C . THR A 1 99 ? -13.344 9.633 5.875 1 95.06 99 THR A C 1
ATOM 785 O O . THR A 1 99 ? -13.562 8.945 4.875 1 95.06 99 THR A O 1
ATOM 788 N N . GLN A 1 100 ? -12.547 10.695 5.836 1 97.62 100 GLN A N 1
ATOM 789 C CA . GLN A 1 100 ? -11.844 11.047 4.613 1 97.62 100 GLN A CA 1
ATOM 790 C C . GLN A 1 100 ? -10.742 10.031 4.301 1 97.62 100 GLN A C 1
ATOM 792 O O . GLN A 1 100 ? -10.359 9.242 5.164 1 97.62 100 GLN A O 1
ATOM 797 N N . TYR A 1 101 ? -10.328 10.031 3.055 1 98.5 101 TYR A N 1
ATOM 798 C CA . TYR A 1 101 ? -9.305 9.086 2.611 1 98.5 101 TYR A CA 1
ATOM 799 C C . TYR A 1 101 ? -7.945 9.445 3.197 1 98.5 101 TYR A C 1
ATOM 801 O O . TYR A 1 101 ? -7.516 10.602 3.129 1 98.5 101 TYR A O 1
ATOM 809 N N . MET A 1 102 ? -7.285 8.516 3.842 1 98.81 102 MET A N 1
ATOM 810 C CA . MET A 1 102 ? -5.93 8.664 4.363 1 98.81 102 MET A CA 1
ATOM 811 C C . MET A 1 102 ? -5.008 7.594 3.789 1 98.81 102 MET A C 1
ATOM 813 O O . MET A 1 102 ? -5.266 6.398 3.939 1 98.81 102 MET A O 1
ATOM 817 N N . GLN A 1 103 ? -4.027 8.016 3.094 1 98.94 103 GLN A N 1
ATOM 818 C CA . GLN A 1 103 ? -2.977 7.152 2.574 1 98.94 103 GLN A CA 1
ATOM 819 C C . GLN A 1 103 ? -1.682 7.324 3.363 1 98.94 103 GLN A C 1
ATOM 821 O O . GLN A 1 103 ? -1.177 8.438 3.502 1 98.94 103 GLN A O 1
ATOM 826 N N . ILE A 1 104 ? -1.182 6.223 3.898 1 98.94 104 ILE A N 1
ATOM 827 C CA . ILE A 1 104 ? 0.051 6.258 4.676 1 98.94 104 ILE A CA 1
ATOM 828 C C . ILE A 1 104 ? 1.113 5.395 4 1 98.94 104 ILE A C 1
ATOM 830 O O . ILE A 1 104 ? 0.888 4.207 3.748 1 98.94 104 ILE A O 1
ATOM 834 N N . VAL A 1 105 ? 2.225 5.988 3.682 1 98.94 105 VAL A N 1
ATOM 835 C CA . VAL A 1 105 ? 3.336 5.289 3.041 1 98.94 105 VAL A CA 1
ATOM 836 C C . VAL A 1 105 ? 4.48 5.121 4.039 1 98.94 105 VAL A C 1
ATOM 838 O O . VAL A 1 105 ? 4.973 6.102 4.602 1 98.94 105 VAL A O 1
ATOM 841 N N . ILE A 1 106 ? 4.91 3.891 4.27 1 98.88 106 ILE A N 1
ATOM 842 C CA . ILE A 1 106 ? 5.945 3.58 5.25 1 98.88 106 ILE A CA 1
ATOM 843 C C . ILE A 1 106 ? 7.066 2.785 4.578 1 98.88 106 ILE A C 1
ATOM 845 O O . ILE A 1 106 ? 6.816 1.753 3.953 1 98.88 106 ILE A O 1
ATOM 849 N N . GLY A 1 107 ? 8.281 3.326 4.695 1 98.69 107 GLY A N 1
ATOM 850 C CA . GLY A 1 107 ? 9.453 2.602 4.238 1 98.69 107 GLY A CA 1
ATOM 851 C C . GLY A 1 107 ? 9.984 1.616 5.266 1 98.69 107 GLY A C 1
ATOM 852 O O . GLY A 1 107 ? 10.297 1.996 6.395 1 98.69 107 GLY A O 1
ATOM 853 N N . LEU A 1 108 ? 10.211 0.411 4.836 1 98.25 108 LEU A N 1
ATOM 854 C CA . LEU A 1 108 ? 10.617 -0.63 5.773 1 98.25 108 LEU A CA 1
ATOM 855 C C . LEU A 1 108 ? 12.125 -0.599 5.996 1 98.25 108 LEU A C 1
ATOM 857 O O . LEU A 1 108 ? 12.633 -1.258 6.906 1 98.25 108 LEU A O 1
ATOM 861 N N . GLN A 1 109 ? 12.812 0.237 5.203 1 97.69 109 GLN A N 1
ATOM 862 C CA . GLN A 1 109 ? 14.242 0.444 5.414 1 97.69 109 GLN A CA 1
ATOM 863 C C . GLN A 1 109 ? 14.516 1.807 6.047 1 97.69 109 GLN A C 1
ATOM 865 O O . GLN A 1 109 ? 15.609 2.354 5.902 1 97.69 109 GLN A O 1
ATOM 870 N N . ASP A 1 110 ? 13.523 2.379 6.668 1 98 110 ASP A N 1
ATOM 871 C CA . ASP A 1 110 ? 13.703 3.633 7.391 1 98 110 ASP A CA 1
ATOM 872 C C . ASP A 1 110 ? 14.594 3.436 8.617 1 98 110 ASP A C 1
ATOM 874 O O . ASP A 1 110 ? 14.203 2.748 9.57 1 98 110 ASP A O 1
ATOM 878 N N . GLU A 1 111 ? 15.711 4.043 8.719 1 96.88 111 GLU A N 1
ATOM 879 C CA . GLU A 1 111 ? 16.656 3.9 9.828 1 96.88 111 GLU A CA 1
ATOM 880 C C . GLU A 1 111 ? 16.484 5.023 10.844 1 96.88 111 GLU A C 1
ATOM 882 O O . GLU A 1 111 ? 17.109 5.012 11.906 1 96.88 111 GLU A O 1
ATOM 887 N N . VAL A 1 112 ? 15.656 5.992 10.523 1 97.19 112 VAL A N 1
ATOM 888 C CA . VAL A 1 112 ? 15.422 7.133 11.398 1 97.19 112 VAL A CA 1
ATOM 889 C C . VAL A 1 112 ? 14.219 6.855 12.297 1 97.19 112 VAL A C 1
ATOM 891 O O . VAL A 1 112 ? 14.266 7.125 13.5 1 97.19 112 VAL A O 1
ATOM 894 N N . LEU A 1 113 ? 13.148 6.305 11.734 1 97.5 113 LEU A N 1
ATOM 895 C CA . LEU A 1 113 ? 11.93 5.961 12.461 1 97.5 113 LEU A CA 1
ATOM 896 C C . LEU A 1 113 ? 11.703 4.453 12.453 1 97.5 113 LEU A C 1
ATOM 898 O O . LEU A 1 113 ? 11.93 3.789 11.438 1 97.5 113 LEU A O 1
ATOM 902 N N . PRO A 1 114 ? 11.234 3.938 13.562 1 97.75 114 PRO A N 1
ATOM 903 C CA . PRO A 1 114 ? 10.906 2.51 13.602 1 97.75 114 PRO A CA 1
ATOM 904 C C . PRO A 1 114 ? 9.617 2.174 12.859 1 97.75 114 PRO A C 1
ATOM 906 O O . PRO A 1 114 ? 8.523 2.289 13.422 1 97.75 114 PRO A O 1
ATOM 909 N N . SER A 1 115 ? 9.719 1.631 11.664 1 97.81 115 SER A N 1
ATOM 910 C CA . SER A 1 115 ? 8.609 1.423 10.742 1 97.81 115 SER A CA 1
ATOM 911 C C . SER A 1 115 ? 7.547 0.511 11.352 1 97.81 115 SER A C 1
ATOM 913 O O . SER A 1 115 ? 6.355 0.83 11.328 1 97.81 115 SER A O 1
ATOM 915 N N . TRP A 1 116 ? 7.965 -0.567 11.953 1 97 116 TRP A N 1
ATOM 916 C CA . TRP A 1 116 ? 7.02 -1.551 12.469 1 97 116 TRP A CA 1
ATOM 917 C C . TRP A 1 116 ? 6.316 -1.03 13.719 1 97 116 TRP A C 1
ATOM 919 O O . TRP A 1 116 ? 5.156 -1.36 13.969 1 97 116 TRP A O 1
ATOM 929 N N . GLN A 1 117 ? 7 -0.225 14.508 1 97.94 117 GLN A N 1
ATOM 930 C CA . GLN A 1 117 ? 6.332 0.426 15.625 1 97.94 117 GLN A CA 1
ATOM 931 C C . GLN A 1 117 ? 5.266 1.406 15.141 1 97.94 117 GLN A C 1
ATOM 933 O O . GLN A 1 117 ? 4.195 1.519 15.742 1 97.94 117 GLN A O 1
ATOM 938 N N . CYS A 1 118 ? 5.582 2.125 14.055 1 98.38 118 CYS A N 1
ATOM 939 C CA . CYS A 1 118 ? 4.594 3.008 13.453 1 98.38 118 CYS A CA 1
ATOM 940 C C . CYS A 1 118 ? 3.354 2.23 13.031 1 98.38 118 CYS A C 1
ATOM 942 O O . CYS A 1 118 ? 2.229 2.652 13.305 1 98.38 118 CYS A O 1
ATOM 944 N N . LEU A 1 119 ? 3.555 1.137 12.414 1 98.12 119 LEU A N 1
ATOM 945 C CA . LEU A 1 119 ? 2.445 0.299 11.969 1 98.12 119 LEU A CA 1
ATOM 946 C C . LEU A 1 119 ? 1.616 -0.18 13.156 1 98.12 119 LEU A C 1
ATOM 948 O O . LEU A 1 119 ? 0.388 -0.245 13.078 1 98.12 119 LEU A O 1
ATOM 952 N N . GLU A 1 120 ? 2.25 -0.54 14.242 1 97.38 120 GLU A N 1
ATOM 953 C CA . GLU A 1 120 ? 1.544 -0.97 15.445 1 97.38 120 GLU A CA 1
ATOM 954 C C . GLU A 1 120 ? 0.667 0.149 16 1 97.38 120 GLU A C 1
ATOM 956 O O . GLU A 1 120 ? -0.456 -0.099 16.438 1 97.38 120 GLU A O 1
ATOM 961 N N . LEU A 1 121 ? 1.188 1.354 16.031 1 98 121 LEU A N 1
ATOM 962 C CA . LEU A 1 121 ? 0.407 2.502 16.484 1 98 121 LEU A CA 1
ATOM 963 C C . LEU A 1 121 ? -0.83 2.693 15.609 1 98 121 LEU A C 1
ATOM 965 O O . LEU A 1 121 ? -1.922 2.947 16.125 1 98 121 LEU A O 1
ATOM 969 N N . LEU A 1 122 ? -0.656 2.52 14.312 1 98.19 122 LEU A N 1
ATOM 970 C CA . LEU A 1 122 ? -1.771 2.662 13.383 1 98.19 122 LEU A CA 1
ATOM 971 C C . LEU A 1 122 ? -2.814 1.573 13.609 1 98.19 122 LEU A C 1
ATOM 973 O O . LEU A 1 122 ? -4.016 1.849 13.602 1 98.19 122 LEU A O 1
ATOM 977 N N . ARG A 1 123 ? -2.354 0.368 13.773 1 96.94 123 ARG A N 1
ATOM 978 C CA . ARG A 1 123 ? -3.2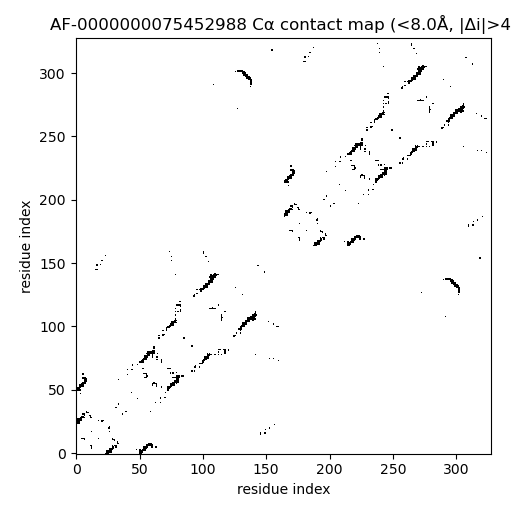48 -0.752 14.055 1 96.94 123 ARG A CA 1
ATOM 979 C C . ARG A 1 123 ? -4.141 -0.456 15.25 1 96.94 123 ARG A C 1
ATOM 981 O O . ARG A 1 123 ? -5.332 -0.764 15.234 1 96.94 123 ARG A O 1
ATOM 988 N N . ASN A 1 124 ? -3.602 0.182 16.266 1 96.44 124 ASN A N 1
ATOM 989 C CA . ASN A 1 124 ? -4.336 0.494 17.484 1 96.44 124 ASN A CA 1
ATOM 990 C C . ASN A 1 124 ? -5.293 1.665 17.281 1 96.44 124 ASN A C 1
ATOM 992 O O . ASN A 1 124 ? -6.328 1.747 17.938 1 96.44 124 ASN A O 1
ATOM 996 N N . ASP A 1 125 ? -4.957 2.512 16.375 1 96.94 125 ASP A N 1
ATOM 997 C CA . ASP A 1 125 ? -5.738 3.727 16.156 1 96.94 125 ASP A CA 1
ATOM 998 C C . ASP A 1 125 ? -6.949 3.449 15.273 1 96.94 125 ASP A C 1
ATOM 1000 O O . ASP A 1 125 ? -8.031 3.994 15.5 1 96.94 125 ASP A O 1
ATOM 1004 N N . ILE A 1 126 ? -6.773 2.641 14.258 1 93.31 126 ILE A N 1
ATOM 1005 C CA . ILE A 1 126 ? -7.73 2.555 13.156 1 93.31 126 ILE A CA 1
ATOM 1006 C C . ILE A 1 126 ? -8.891 1.645 13.555 1 93.31 126 ILE A C 1
ATOM 1008 O O . ILE A 1 126 ? -8.688 0.593 14.164 1 93.31 126 ILE A O 1
ATOM 1012 N N . SER A 1 127 ? -10.086 2.084 13.219 1 94.19 127 SER A N 1
ATOM 1013 C CA . SER A 1 127 ? -11.297 1.285 13.359 1 94.19 127 SER A CA 1
ATOM 1014 C C . SER A 1 127 ? -11.828 0.848 12 1 94.19 127 SER A C 1
ATOM 1016 O O . SER A 1 127 ? -11.328 1.287 10.961 1 94.19 127 SER A O 1
ATOM 1018 N N . GLU A 1 128 ? -12.828 0.023 12.023 1 92.06 128 GLU A N 1
ATOM 1019 C CA . GLU A 1 128 ? -13.273 -0.661 10.812 1 92.06 128 GLU A CA 1
ATOM 1020 C C . GLU A 1 128 ? -13.883 0.321 9.82 1 92.06 128 GLU A C 1
ATOM 1022 O O . GLU A 1 128 ? -13.898 0.063 8.609 1 92.06 128 GLU A O 1
ATOM 1027 N N . ASN A 1 129 ? -14.242 1.508 10.227 1 92.19 129 ASN A N 1
ATOM 1028 C CA . ASN A 1 129 ? -15.031 2.379 9.367 1 92.19 129 ASN A CA 1
ATOM 1029 C C . ASN A 1 129 ? -14.156 3.412 8.664 1 92.19 129 ASN A C 1
ATOM 1031 O O . ASN A 1 129 ? -14.609 4.078 7.727 1 92.19 129 ASN A O 1
ATOM 1035 N N . GLN A 1 130 ? -12.938 3.518 9.055 1 96.5 130 GLN A N 1
ATOM 1036 C CA . GLN A 1 130 ? -12.102 4.57 8.492 1 96.5 130 GLN A CA 1
ATOM 1037 C C . GLN A 1 130 ? -11.578 4.176 7.113 1 96.5 130 GLN A C 1
ATOM 1039 O O . GLN A 1 130 ? -11.25 3.012 6.875 1 96.5 130 GLN A O 1
ATOM 1044 N N . ASN A 1 131 ? -11.555 5.141 6.25 1 97.44 131 ASN A N 1
ATOM 1045 C CA . ASN A 1 131 ? -11.047 4.969 4.891 1 97.44 131 ASN A CA 1
ATOM 1046 C C . ASN A 1 131 ? -9.539 5.164 4.828 1 97.44 131 ASN A C 1
ATOM 1048 O O . ASN A 1 131 ? -9.055 6.184 4.336 1 97.44 131 ASN A O 1
ATOM 1052 N N . ILE A 1 132 ? -8.773 4.117 5.285 1 98.5 132 ILE A N 1
ATOM 1053 C CA . ILE A 1 132 ? -7.328 4.223 5.434 1 98.5 132 ILE A CA 1
ATOM 1054 C C . ILE A 1 132 ? -6.641 3.117 4.637 1 98.5 132 ILE A C 1
ATOM 1056 O O . ILE A 1 132 ? -7.07 1.963 4.664 1 98.5 132 ILE A O 1
ATOM 1060 N N . GLU A 1 133 ? -5.648 3.494 3.9 1 98.75 133 GLU A N 1
ATOM 1061 C CA . GLU A 1 133 ? -4.754 2.559 3.225 1 98.75 133 GLU A CA 1
ATOM 1062 C C . GLU A 1 133 ? -3.299 2.801 3.617 1 98.75 133 GLU A C 1
ATOM 1064 O O . GLU A 1 133 ? -2.855 3.949 3.699 1 98.75 133 GLU A O 1
ATOM 1069 N N . ILE A 1 134 ? -2.611 1.723 3.951 1 98.88 134 ILE A N 1
ATOM 1070 C CA . ILE A 1 134 ? -1.198 1.789 4.309 1 98.88 134 ILE A CA 1
ATOM 1071 C C . ILE A 1 134 ? -0.365 1.074 3.246 1 98.88 134 ILE A C 1
ATOM 1073 O O . ILE A 1 134 ? -0.618 -0.09 2.928 1 98.88 134 ILE A O 1
ATOM 1077 N N . HIS A 1 135 ? 0.556 1.763 2.623 1 98.94 135 HIS A N 1
ATOM 1078 C CA . HIS A 1 135 ? 1.524 1.188 1.695 1 98.94 135 HIS A CA 1
ATOM 1079 C C . HIS A 1 135 ? 2.879 0.987 2.367 1 98.94 135 HIS A C 1
ATOM 1081 O O . HIS A 1 135 ? 3.561 1.959 2.703 1 98.94 135 HIS A O 1
ATOM 1087 N N . LEU A 1 136 ? 3.242 -0.277 2.59 1 98.81 136 LEU A N 1
ATOM 1088 C CA . LEU A 1 136 ? 4.574 -0.636 3.059 1 98.81 136 LEU A CA 1
ATOM 1089 C C . LEU A 1 136 ? 5.512 -0.898 1.884 1 98.81 136 LEU A C 1
ATOM 1091 O O . LEU A 1 136 ? 5.246 -1.771 1.054 1 98.81 136 LEU A O 1
ATOM 1095 N N . ILE A 1 137 ? 6.551 -0.151 1.804 1 98.75 137 ILE A N 1
ATOM 1096 C CA . ILE A 1 137 ? 7.504 -0.29 0.708 1 98.75 137 ILE A CA 1
ATOM 1097 C C . ILE A 1 137 ? 8.836 -0.801 1.246 1 98.75 137 ILE A C 1
ATOM 1099 O O . ILE A 1 137 ? 9.539 -0.089 1.972 1 98.75 137 ILE A O 1
ATOM 1103 N N . ASN A 1 138 ? 9.234 -1.98 0.826 1 98.38 138 ASN A N 1
ATOM 1104 C CA . ASN A 1 138 ? 10.367 -2.684 1.419 1 98.38 138 ASN A CA 1
ATOM 1105 C C . ASN A 1 138 ? 11.68 -1.925 1.201 1 98.38 138 ASN A C 1
ATOM 1107 O O . ASN A 1 138 ? 12.5 -1.816 2.115 1 98.38 138 ASN A O 1
ATOM 1111 N N . LYS A 1 139 ? 11.883 -1.296 0.028 1 97.25 139 LYS A N 1
ATOM 1112 C CA . LYS A 1 139 ? 13.18 -0.713 -0.324 1 97.25 139 LYS A CA 1
ATOM 1113 C C . LYS A 1 139 ? 13.188 0.793 -0.077 1 97.25 139 LYS A C 1
ATOM 1115 O O . LYS A 1 139 ? 14.062 1.503 -0.574 1 97.25 139 LYS A O 1
ATOM 1120 N N . MET A 1 140 ? 12.242 1.27 0.646 1 98 140 MET A N 1
ATOM 1121 C CA . MET A 1 140 ? 12.164 2.703 0.907 1 98 140 MET A CA 1
ATOM 1122 C C . MET A 1 140 ? 12.797 3.049 2.25 1 98 140 MET A C 1
ATOM 1124 O O . MET A 1 140 ? 12.453 2.455 3.273 1 98 140 MET A O 1
ATOM 1128 N N . SER A 1 141 ? 13.75 3.949 2.24 1 97.88 141 SER A N 1
ATOM 1129 C CA . SER A 1 141 ? 14.383 4.504 3.436 1 97.88 141 SER A CA 1
ATOM 1130 C C . SER A 1 141 ? 13.688 5.785 3.885 1 97.88 141 SER A C 1
ATOM 1132 O O . SER A 1 141 ? 12.609 6.121 3.387 1 97.88 141 SER A O 1
ATOM 1134 N N . HIS A 1 142 ? 14.234 6.441 4.883 1 97.75 142 HIS A N 1
ATOM 1135 C CA . HIS A 1 142 ? 13.625 7.668 5.387 1 97.75 142 HIS A CA 1
ATOM 1136 C C . HIS A 1 142 ? 13.57 8.742 4.305 1 97.75 142 HIS A C 1
ATOM 1138 O O . HIS A 1 142 ? 12.539 9.383 4.109 1 97.75 142 HIS A O 1
ATOM 1144 N N . SER A 1 143 ? 14.766 8.945 3.721 1 94.56 143 SER A N 1
ATOM 1145 C CA . SER A 1 143 ? 14.82 9.703 2.473 1 94.56 143 SER A CA 1
ATOM 1146 C C . SER A 1 143 ? 14.555 8.805 1.27 1 94.56 143 SER A C 1
ATOM 1148 O O . SER A 1 143 ? 15.109 7.707 1.176 1 94.56 143 SER A O 1
ATOM 1150 N N . TYR A 1 144 ? 13.648 9.188 0.505 1 95.19 144 TYR A N 1
ATOM 1151 C CA . TYR A 1 144 ? 13.234 8.328 -0.596 1 95.19 144 TYR A CA 1
ATOM 1152 C C . TYR A 1 144 ? 13.312 9.07 -1.926 1 95.19 144 TYR A C 1
ATOM 1154 O O . TYR A 1 144 ? 13.219 10.297 -1.967 1 95.19 144 TYR A O 1
ATOM 1162 N N . PRO A 1 145 ? 13.5 8.305 -3.023 1 95.19 145 PRO A N 1
ATOM 1163 C CA . PRO A 1 145 ? 13.656 8.93 -4.34 1 95.19 145 PRO A CA 1
ATOM 1164 C C . PRO A 1 145 ? 12.359 9.547 -4.852 1 95.19 145 PRO A C 1
ATOM 1166 O O . PRO A 1 145 ? 11.273 9.234 -4.344 1 95.19 145 PRO A O 1
ATOM 1169 N N . ILE A 1 146 ? 12.484 10.391 -5.848 1 97.81 146 ILE A N 1
ATOM 1170 C CA . ILE A 1 146 ? 11.391 11.164 -6.422 1 97.81 146 ILE A CA 1
ATOM 1171 C C . ILE A 1 146 ? 10.352 10.227 -7.027 1 97.81 146 ILE A C 1
ATOM 1173 O O . ILE A 1 146 ? 9.156 10.531 -7.023 1 97.81 146 ILE A O 1
ATOM 1177 N N . ASP A 1 147 ? 10.789 9.039 -7.469 1 96.75 147 ASP A N 1
ATOM 1178 C CA . ASP A 1 147 ? 9.859 8.125 -8.133 1 96.75 147 ASP A CA 1
ATOM 1179 C C . ASP A 1 147 ? 8.82 7.59 -7.145 1 96.75 147 ASP A C 1
ATOM 1181 O O . ASP A 1 147 ? 7.664 7.383 -7.512 1 96.75 147 ASP A O 1
ATOM 1185 N N . ILE A 1 148 ? 9.25 7.32 -5.902 1 98 148 ILE A N 1
ATOM 1186 C CA . ILE A 1 148 ? 8.305 6.867 -4.883 1 98 148 ILE A CA 1
ATOM 1187 C C . ILE A 1 148 ? 7.316 7.984 -4.562 1 98 148 ILE A C 1
ATOM 1189 O O . ILE A 1 148 ? 6.109 7.746 -4.477 1 98 148 ILE A O 1
ATOM 1193 N N . PHE A 1 149 ? 7.82 9.242 -4.43 1 98.38 149 PHE A N 1
ATOM 1194 C CA . PHE A 1 149 ? 6.965 10.398 -4.18 1 98.38 149 PHE A CA 1
ATOM 1195 C C . PHE A 1 149 ? 5.93 10.555 -5.285 1 98.38 149 PHE A C 1
ATOM 1197 O O . PHE A 1 149 ? 4.738 10.727 -5.012 1 98.38 149 PHE A O 1
ATOM 1204 N N . ARG A 1 150 ? 6.387 10.391 -6.496 1 98 150 ARG A N 1
ATOM 1205 C CA . ARG A 1 150 ? 5.531 10.586 -7.664 1 98 150 ARG A CA 1
ATOM 1206 C C . ARG A 1 150 ? 4.445 9.516 -7.727 1 98 150 ARG A C 1
ATOM 1208 O O . ARG A 1 150 ? 3.262 9.836 -7.848 1 98 150 ARG A O 1
ATOM 1215 N N . LYS A 1 151 ? 4.828 8.281 -7.617 1 97.31 151 LYS A N 1
ATOM 1216 C CA . LYS A 1 151 ? 3.865 7.199 -7.793 1 97.31 151 LYS A CA 1
ATOM 1217 C C . LYS A 1 151 ? 2.812 7.219 -6.688 1 97.31 151 LYS A C 1
ATOM 1219 O O . LYS A 1 151 ? 1.627 7.004 -6.949 1 97.31 151 LYS A O 1
ATOM 1224 N N . GLU A 1 152 ? 3.217 7.496 -5.43 1 98.56 152 GLU A N 1
ATOM 1225 C CA . GLU A 1 152 ? 2.266 7.5 -4.32 1 98.56 152 GLU A CA 1
ATOM 1226 C C . GLU A 1 152 ? 1.371 8.734 -4.367 1 98.56 152 GLU A C 1
ATOM 1228 O O . GLU A 1 152 ? 0.196 8.672 -3.998 1 98.56 152 GLU A O 1
ATOM 1233 N N . THR A 1 153 ? 1.931 9.883 -4.824 1 98.44 153 THR A N 1
ATOM 1234 C CA . THR A 1 153 ? 1.129 11.086 -4.988 1 98.44 153 THR A CA 1
ATOM 1235 C C . THR A 1 153 ? 0.075 10.891 -6.074 1 98.44 153 THR A C 1
ATOM 1237 O O . THR A 1 153 ? -1.09 11.25 -5.891 1 98.44 153 THR A O 1
ATOM 1240 N N . GLU A 1 154 ? 0.471 10.312 -7.188 1 97.31 154 GLU A N 1
ATOM 1241 C CA . GLU A 1 154 ? -0.469 10.039 -8.266 1 97.31 154 GLU A CA 1
ATOM 1242 C C . GLU A 1 154 ? -1.598 9.125 -7.797 1 97.31 154 GLU A C 1
ATOM 1244 O O . GLU A 1 154 ? -2.764 9.344 -8.125 1 97.31 154 GLU A O 1
ATOM 1249 N N . PHE A 1 155 ? -1.211 8.125 -7.098 1 98 155 PHE A N 1
ATOM 1250 C CA . PHE A 1 155 ? -2.203 7.207 -6.547 1 98 155 PHE A CA 1
ATOM 1251 C C . PHE A 1 155 ? -3.184 7.949 -5.645 1 98 155 PHE A C 1
ATOM 1253 O O . PHE A 1 155 ? -4.398 7.809 -5.789 1 98 155 PHE A O 1
ATOM 1260 N N . PHE A 1 156 ? -2.67 8.789 -4.805 1 98.5 156 PHE A N 1
ATOM 1261 C CA . PHE A 1 156 ? -3.465 9.562 -3.857 1 98.5 156 PHE A CA 1
ATOM 1262 C C . PHE A 1 156 ? -4.438 10.477 -4.59 1 98.5 156 PHE A C 1
ATOM 1264 O O . PHE A 1 156 ? -5.621 10.523 -4.258 1 98.5 156 PHE A O 1
ATOM 1271 N N . ILE A 1 157 ? -3.932 11.18 -5.574 1 97.88 157 ILE A N 1
ATOM 1272 C CA . ILE A 1 157 ? -4.746 12.125 -6.336 1 97.88 157 ILE A CA 1
ATOM 1273 C C . ILE A 1 157 ? -5.891 11.375 -7.023 1 97.88 157 ILE A C 1
ATOM 1275 O O . ILE A 1 157 ? -7.031 11.844 -7.023 1 97.88 157 ILE A O 1
ATOM 1279 N N . LYS A 1 158 ? -5.59 10.242 -7.582 1 96.12 158 LYS A N 1
ATOM 1280 C CA . LYS A 1 158 ? -6.621 9.43 -8.219 1 96.12 158 LYS A CA 1
ATOM 1281 C C . LYS A 1 158 ? -7.699 9.031 -7.215 1 96.12 158 LYS A C 1
ATOM 1283 O O . LYS A 1 158 ? -8.891 9.078 -7.527 1 96.12 158 LYS A O 1
ATOM 1288 N N . MET A 1 159 ? -7.289 8.664 -6.035 1 97 159 MET A N 1
ATOM 1289 C CA . MET A 1 159 ? -8.219 8.18 -5.02 1 97 159 MET A CA 1
ATOM 1290 C C . MET A 1 159 ? -9.141 9.305 -4.551 1 97 159 MET A C 1
ATOM 1292 O O . MET A 1 159 ? -10.328 9.07 -4.289 1 97 159 MET A O 1
ATOM 1296 N N . ILE A 1 160 ? -8.578 10.492 -4.422 1 96.06 160 ILE A N 1
ATOM 1297 C CA . ILE A 1 160 ? -9.414 11.547 -3.859 1 96.06 160 ILE A CA 1
ATOM 1298 C C . ILE A 1 160 ? -10.25 12.195 -4.965 1 96.06 160 ILE A C 1
ATOM 1300 O O . ILE A 1 160 ? -11.203 12.922 -4.688 1 96.06 160 ILE A O 1
ATOM 1304 N N . HIS A 1 161 ? -9.93 11.977 -6.27 1 90.44 161 HIS A N 1
ATOM 1305 C CA . HIS A 1 161 ? -10.758 12.453 -7.367 1 90.44 161 HIS A CA 1
ATOM 1306 C C . HIS A 1 161 ? -11.875 11.461 -7.688 1 90.44 161 HIS A C 1
ATOM 1308 O O . HIS A 1 161 ? -12.938 11.852 -8.18 1 90.44 161 HIS A O 1
ATOM 1314 N N . GLN A 1 162 ? -11.516 10.141 -7.633 1 71.94 162 GLN A N 1
ATOM 1315 C CA . GLN A 1 162 ? -12.562 9.141 -7.824 1 71.94 162 GLN A CA 1
ATOM 1316 C C . GLN A 1 162 ? -13.594 9.203 -6.707 1 71.94 162 GLN A C 1
ATOM 1318 O O . GLN A 1 162 ? -14.773 8.898 -6.922 1 71.94 162 GLN A O 1
ATOM 1323 N N . ASN A 1 163 ? -13.109 9.422 -5.484 1 51.59 163 ASN A N 1
ATOM 1324 C CA . ASN A 1 163 ? -14.008 9.531 -4.348 1 51.59 163 ASN A CA 1
ATOM 1325 C C . ASN A 1 163 ? -14.75 10.867 -4.34 1 51.59 163 ASN A C 1
ATOM 1327 O O . ASN A 1 163 ? -15.477 11.172 -3.395 1 51.59 163 ASN A O 1
ATOM 1331 N N . LEU A 1 164 ? -14.367 11.688 -5.281 1 37.78 164 LEU A N 1
ATOM 1332 C CA . LEU A 1 164 ? -15.172 12.875 -5.543 1 37.78 164 LEU A CA 1
ATOM 1333 C C . LEU A 1 164 ? -16.281 12.578 -6.555 1 37.78 164 LEU A C 1
ATOM 1335 O O . LEU A 1 164 ? -16.047 11.898 -7.555 1 37.78 164 LEU A O 1
ATOM 1339 N N . MET B 1 1 ? 1.691 -8.391 -23.484 1 93.44 1 MET B N 1
ATOM 1340 C CA . MET B 1 1 ? 1.957 -8.969 -22.172 1 93.44 1 MET B CA 1
ATOM 1341 C C . MET B 1 1 ? 1 -10.125 -21.891 1 93.44 1 MET B C 1
ATOM 1343 O O . MET B 1 1 ? -0.161 -10.094 -22.297 1 93.44 1 MET B O 1
ATOM 1347 N N . LYS B 1 2 ? 1.486 -11.234 -21.266 1 97.94 2 LYS B N 1
ATOM 1348 C CA . LYS B 1 2 ? 0.677 -12.375 -20.859 1 97.94 2 LYS B CA 1
ATOM 1349 C C . LYS B 1 2 ? 0.643 -12.492 -19.328 1 97.94 2 LYS B C 1
ATOM 1351 O O . LYS B 1 2 ? 1.69 -12.516 -18.688 1 97.94 2 LYS B O 1
ATOM 1356 N N . ILE B 1 3 ? -0.595 -12.641 -18.844 1 98.56 3 ILE B N 1
ATOM 1357 C CA . ILE B 1 3 ? -0.758 -12.734 -17.391 1 98.56 3 ILE B CA 1
ATOM 1358 C C . ILE B 1 3 ? -1.475 -14.031 -17.031 1 98.56 3 ILE B C 1
ATOM 1360 O O . ILE B 1 3 ? -2.479 -14.383 -17.656 1 98.56 3 ILE B O 1
ATOM 1364 N N . LEU B 1 4 ? -0.915 -14.711 -16.094 1 98.88 4 LEU B N 1
ATOM 1365 C CA . LEU B 1 4 ? -1.586 -15.836 -15.453 1 98.88 4 LEU B CA 1
ATOM 1366 C C . LEU B 1 4 ? -2.389 -15.383 -14.242 1 98.88 4 LEU B C 1
ATOM 1368 O O . LEU B 1 4 ? -1.875 -14.648 -13.391 1 98.88 4 LEU B O 1
ATOM 1372 N N . TYR B 1 5 ? -3.633 -15.758 -14.219 1 98.88 5 TYR B N 1
ATOM 1373 C CA . TYR B 1 5 ? -4.461 -15.492 -13.055 1 98.88 5 TYR B CA 1
ATOM 1374 C C . TYR B 1 5 ? -4.828 -16.781 -12.336 1 98.88 5 TYR B C 1
ATOM 1376 O O . TYR B 1 5 ? -5.383 -17.703 -12.945 1 98.88 5 TYR B O 1
ATOM 1384 N N . LEU B 1 6 ? -4.52 -16.828 -11.031 1 98.62 6 LEU B N 1
ATOM 1385 C CA . LEU B 1 6 ? -4.867 -17.984 -10.203 1 98.62 6 LEU B CA 1
ATOM 1386 C C . LEU B 1 6 ? -5.953 -17.609 -9.195 1 98.62 6 LEU B C 1
ATOM 1388 O O . LEU B 1 6 ? -5.715 -16.812 -8.281 1 98.62 6 LEU B O 1
ATOM 1392 N N . HIS B 1 7 ? -7.078 -18.312 -9.359 1 97.75 7 HIS B N 1
ATOM 1393 C CA . HIS B 1 7 ? -8.258 -18 -8.555 1 97.75 7 HIS B CA 1
ATOM 1394 C C . HIS B 1 7 ? -8.156 -18.641 -7.172 1 97.75 7 HIS B C 1
ATOM 1396 O O . HIS B 1 7 ? -7.273 -19.469 -6.926 1 97.75 7 HIS B O 1
ATOM 1402 N N . GLY B 1 8 ? -9.102 -18.297 -6.262 1 96 8 GLY B N 1
ATOM 1403 C CA . GLY B 1 8 ? -9.211 -18.891 -4.941 1 96 8 GLY B CA 1
ATOM 1404 C C . GLY B 1 8 ? -9.828 -20.281 -4.961 1 96 8 GLY B C 1
ATOM 1405 O O . GLY B 1 8 ? -10.203 -20.781 -6.023 1 96 8 GLY B O 1
ATOM 1406 N N . LEU B 1 9 ? -9.906 -20.812 -3.742 1 94 9 LEU B N 1
ATOM 1407 C CA . LEU B 1 9 ? -10.438 -22.156 -3.619 1 94 9 LEU B CA 1
ATOM 1408 C C . LEU B 1 9 ? -11.859 -22.234 -4.16 1 94 9 LEU B C 1
ATOM 1410 O O . LEU B 1 9 ? -12.711 -21.422 -3.807 1 94 9 LEU B O 1
ATOM 1414 N N . ASP B 1 10 ? -12.102 -23.234 -4.977 1 92.12 10 ASP B N 1
ATOM 1415 C CA . ASP B 1 10 ? -13.414 -23.531 -5.543 1 92.12 10 ASP B CA 1
ATOM 1416 C C . ASP B 1 10 ? -14.023 -22.281 -6.188 1 92.12 10 ASP B C 1
ATOM 1418 O O . ASP B 1 10 ? -15.188 -21.953 -5.953 1 92.12 10 ASP B O 1
ATOM 1422 N N . SER B 1 11 ? -13.203 -21.625 -6.949 1 93.75 11 SER B N 1
ATOM 1423 C CA . SER B 1 11 ? -13.609 -20.375 -7.598 1 93.75 11 SER B CA 1
ATOM 1424 C C . SER B 1 11 ? -13.125 -20.328 -9.039 1 93.75 11 SER B C 1
ATOM 1426 O O . SER B 1 11 ? -12.844 -21.359 -9.648 1 93.75 11 SER B O 1
ATOM 1428 N N . PHE B 1 12 ? -13.258 -19.156 -9.641 1 94.88 12 PHE B N 1
ATOM 1429 C CA . PHE B 1 12 ? -12.805 -18.844 -10.992 1 94.88 12 PHE B CA 1
ATOM 1430 C C . PHE B 1 12 ? -12.656 -17.344 -11.18 1 94.88 12 PHE B C 1
ATOM 1432 O O . PHE B 1 12 ? -13.023 -16.562 -10.297 1 94.88 12 PHE B O 1
ATOM 1439 N N . LEU B 1 13 ? -12.031 -17.016 -12.305 1 96.94 13 LEU B N 1
ATOM 1440 C CA . LEU B 1 13 ? -11.93 -15.594 -12.633 1 96.94 13 LEU B CA 1
ATOM 1441 C C . LEU B 1 13 ? -13.281 -15.055 -13.102 1 96.94 13 LEU B C 1
ATOM 1443 O O . LEU B 1 13 ? -13.766 -15.43 -14.164 1 96.94 13 LEU B O 1
ATOM 1447 N N . GLN B 1 14 ? -13.797 -14.125 -12.344 1 96.56 14 GLN B N 1
ATOM 1448 C CA . GLN B 1 14 ? -15.086 -13.531 -12.688 1 96.56 14 GLN B CA 1
ATOM 1449 C C . GLN B 1 14 ? -14.977 -12.648 -13.93 1 96.56 14 GLN B C 1
ATOM 1451 O O . GLN B 1 14 ? -13.914 -12.078 -14.195 1 96.56 14 GLN B O 1
ATOM 1456 N N . ASP B 1 15 ? -16.078 -12.391 -14.609 1 97.12 15 ASP B N 1
ATOM 1457 C CA . ASP B 1 15 ? -16.094 -11.672 -15.875 1 97.12 15 ASP B CA 1
ATOM 1458 C C . ASP B 1 15 ? -15.641 -10.227 -15.695 1 97.12 15 ASP B C 1
ATOM 1460 O O . ASP B 1 15 ? -14.922 -9.688 -16.547 1 97.12 15 ASP B O 1
ATOM 1464 N N . ASP B 1 16 ? -16.094 -9.617 -14.664 1 97.44 16 ASP B N 1
ATOM 1465 C CA . ASP B 1 16 ? -15.734 -8.211 -14.469 1 97.44 16 ASP B CA 1
ATOM 1466 C C . ASP B 1 16 ? -14.234 -8.062 -14.203 1 97.44 16 ASP B C 1
ATOM 1468 O O . ASP B 1 16 ? -13.609 -7.121 -14.695 1 97.44 16 ASP B O 1
ATOM 1472 N N . ARG B 1 17 ? -13.664 -8.992 -13.445 1 97.81 17 ARG B N 1
ATOM 1473 C CA . ARG B 1 17 ? -12.227 -8.969 -13.203 1 97.81 17 ARG B CA 1
ATOM 1474 C C . ARG B 1 17 ? -11.445 -9.289 -14.477 1 97.81 17 ARG B C 1
ATOM 1476 O O . ARG B 1 17 ? -10.398 -8.688 -14.742 1 97.81 17 ARG B O 1
ATOM 1483 N N . ARG B 1 18 ? -11.945 -10.211 -15.258 1 98.12 18 ARG B N 1
ATOM 1484 C CA . ARG B 1 18 ? -11.328 -10.516 -16.547 1 98.12 18 ARG B CA 1
ATOM 1485 C C . ARG B 1 18 ? -11.297 -9.289 -17.438 1 98.12 18 ARG B C 1
ATOM 1487 O O . ARG B 1 18 ? -10.281 -9.016 -18.094 1 98.12 18 ARG B O 1
ATOM 1494 N N . ALA B 1 19 ? -12.359 -8.578 -17.4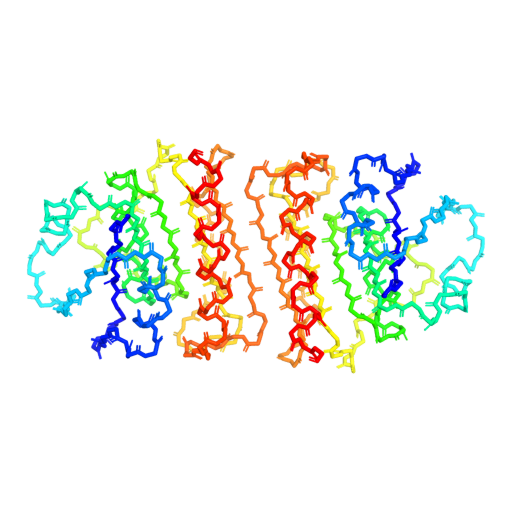53 1 98.31 19 ALA B N 1
ATOM 1495 C CA . ALA B 1 19 ? -12.461 -7.383 -18.281 1 98.31 19 ALA B CA 1
ATOM 1496 C C . ALA B 1 19 ? -11.414 -6.348 -17.875 1 98.31 19 ALA B C 1
ATOM 1498 O O . ALA B 1 19 ? -10.828 -5.68 -18.734 1 98.31 19 ALA B O 1
ATOM 1499 N N . VAL B 1 20 ? -11.188 -6.191 -16.625 1 98.12 20 VAL B N 1
ATOM 1500 C CA . VAL B 1 20 ? -10.18 -5.266 -16.141 1 98.12 20 VAL B CA 1
ATOM 1501 C C . VAL B 1 20 ? -8.797 -5.691 -16.641 1 98.12 20 VAL B C 1
ATOM 1503 O O . VAL B 1 20 ? -8.055 -4.875 -17.188 1 98.12 20 VAL B O 1
ATOM 1506 N N . LEU B 1 21 ? -8.492 -6.953 -16.5 1 98.38 21 LEU B N 1
ATOM 1507 C CA . LEU B 1 21 ? -7.176 -7.465 -16.859 1 98.38 21 LEU B CA 1
ATOM 1508 C C . LEU B 1 21 ? -6.945 -7.395 -18.359 1 98.38 21 LEU B C 1
ATOM 1510 O O . LEU B 1 21 ? -5.832 -7.113 -18.812 1 98.38 21 LEU B O 1
ATOM 1514 N N . GLN B 1 22 ? -7.949 -7.602 -19.125 1 98.19 22 GLN B N 1
ATOM 1515 C CA . GLN B 1 22 ? -7.844 -7.695 -20.578 1 98.19 22 GLN B CA 1
ATOM 1516 C C . GLN B 1 22 ? -7.535 -6.336 -21.188 1 98.19 22 GLN B C 1
ATOM 1518 O O . GLN B 1 22 ? -7.137 -6.254 -22.359 1 98.19 22 GLN B O 1
ATOM 1523 N N . GLN B 1 23 ? -7.684 -5.309 -20.438 1 97.5 23 GLN B N 1
ATOM 1524 C CA . GLN B 1 23 ? -7.281 -3.982 -20.906 1 97.5 23 GLN B CA 1
ATOM 1525 C C . GLN B 1 23 ? -5.77 -3.887 -21.062 1 97.5 23 GLN B C 1
ATOM 1527 O O . GLN B 1 23 ? -5.266 -3.031 -21.797 1 97.5 23 GLN B O 1
ATOM 1532 N N . TYR B 1 24 ? -5.094 -4.836 -20.406 1 96.62 24 TYR B N 1
ATOM 1533 C CA . TYR B 1 24 ? -3.648 -4.652 -20.328 1 96.62 24 TYR B CA 1
ATOM 1534 C C . TYR B 1 24 ? -2.91 -5.84 -20.938 1 96.62 24 TYR B C 1
ATOM 1536 O O . TYR B 1 24 ? -1.744 -5.723 -21.312 1 96.62 24 TYR B O 1
ATOM 1544 N N . ALA B 1 25 ? -3.586 -6.988 -20.953 1 97.38 25 ALA B N 1
ATOM 1545 C CA . ALA B 1 25 ? -2.846 -8.203 -21.266 1 97.38 25 ALA B CA 1
ATOM 1546 C C . ALA B 1 25 ? -3.781 -9.297 -21.797 1 97.38 25 ALA B C 1
ATOM 1548 O O . ALA B 1 25 ? -5.004 -9.18 -21.672 1 97.38 25 ALA B O 1
ATOM 1549 N N . THR B 1 26 ? -3.162 -10.281 -22.438 1 98.19 26 THR B N 1
ATOM 1550 C CA . THR B 1 26 ? -3.836 -11.562 -22.609 1 98.19 26 THR B CA 1
ATOM 1551 C C . THR B 1 26 ? -3.848 -12.359 -21.312 1 98.19 26 THR B C 1
ATOM 1553 O O . THR B 1 26 ? -2.826 -12.453 -20.625 1 98.19 26 THR B O 1
ATOM 1556 N N . ILE B 1 27 ? -5.02 -12.906 -21.031 1 98.56 27 ILE B N 1
ATOM 1557 C CA . ILE B 1 27 ? -5.168 -13.516 -19.719 1 98.56 27 ILE B CA 1
ATOM 1558 C C . ILE B 1 27 ? -5.328 -15.031 -19.875 1 98.56 27 ILE B C 1
ATOM 1560 O O . ILE B 1 27 ? -6.176 -15.5 -20.625 1 98.56 27 ILE B O 1
ATOM 1564 N N . ASP B 1 28 ? -4.535 -15.773 -19.172 1 98.62 28 ASP B N 1
ATOM 1565 C CA . ASP B 1 28 ? -4.758 -17.188 -18.922 1 98.62 28 ASP B CA 1
ATOM 1566 C C . ASP B 1 28 ? -5.227 -17.438 -17.484 1 98.62 28 ASP B C 1
ATOM 1568 O O . ASP B 1 28 ? -4.512 -17.125 -16.531 1 98.62 28 ASP B O 1
ATOM 1572 N N . ALA B 1 29 ? -6.398 -17.938 -17.375 1 98.44 29 ALA B N 1
ATOM 1573 C CA . ALA B 1 29 ? -7.016 -18.188 -16.078 1 98.44 29 ALA B CA 1
ATOM 1574 C C . ALA B 1 29 ? -7.566 -19.609 -15.992 1 98.44 29 ALA B C 1
ATOM 1576 O O . ALA B 1 29 ? -8.781 -19.812 -16 1 98.44 29 ALA B O 1
ATOM 1577 N N . PRO B 1 30 ? -6.719 -20.531 -15.789 1 97.88 30 PRO B N 1
ATOM 1578 C CA . PRO B 1 30 ? -7.207 -21.922 -15.711 1 97.88 30 PRO B CA 1
ATOM 1579 C C . PRO B 1 30 ? -8.062 -22.172 -14.469 1 97.88 30 PRO B C 1
ATOM 1581 O O . PRO B 1 30 ? -7.82 -21.578 -13.414 1 97.88 30 PRO B O 1
ATOM 1584 N N . VAL B 1 31 ? -9.047 -23.031 -14.664 1 96.44 31 VAL B N 1
ATOM 1585 C CA . VAL B 1 31 ? -9.781 -23.516 -13.5 1 96.44 31 VAL B CA 1
ATOM 1586 C C . VAL B 1 31 ? -9.008 -24.656 -12.836 1 96.44 31 VAL B C 1
ATOM 1588 O O . VAL B 1 31 ? -8.766 -25.688 -13.453 1 96.44 31 VAL B O 1
ATOM 1591 N N . LEU B 1 32 ? -8.656 -24.453 -11.562 1 95.44 32 LEU B N 1
ATOM 1592 C CA . LEU B 1 32 ? -7.734 -25.375 -10.914 1 95.44 32 LEU B CA 1
ATOM 1593 C C . LEU B 1 32 ? -8.406 -26.062 -9.727 1 95.44 32 LEU B C 1
ATOM 1595 O O . LEU B 1 32 ? -9.164 -25.422 -8.992 1 95.44 32 LEU B O 1
ATOM 1599 N N . ASP B 1 33 ? -8.117 -27.312 -9.602 1 93.69 33 ASP B N 1
ATOM 1600 C CA . ASP B 1 33 ? -8.383 -28.078 -8.383 1 93.69 33 ASP B CA 1
ATOM 1601 C C . ASP B 1 33 ? -7.129 -28.172 -7.512 1 93.69 33 ASP B C 1
ATOM 1603 O O . ASP B 1 33 ? -6.375 -29.141 -7.605 1 93.69 33 ASP B O 1
ATOM 1607 N N . TYR B 1 34 ? -6.965 -27.234 -6.574 1 91.62 34 TYR B N 1
ATOM 1608 C CA . TYR B 1 34 ? -5.738 -27.109 -5.793 1 91.62 34 TYR B CA 1
ATOM 1609 C C . TYR B 1 34 ? -5.504 -28.344 -4.934 1 91.62 34 TYR B C 1
ATOM 1611 O O . TYR B 1 34 ? -4.363 -28.766 -4.734 1 91.62 34 TYR B O 1
ATOM 1619 N N . LYS B 1 35 ? -6.508 -29 -4.434 1 87.5 35 LYS B N 1
ATOM 1620 C CA . LYS B 1 35 ? -6.402 -30.109 -3.496 1 87.5 35 LYS B CA 1
ATOM 1621 C C . LYS B 1 35 ? -6.262 -31.438 -4.234 1 87.5 35 LYS B C 1
ATOM 1623 O O . LYS B 1 35 ? -5.57 -32.344 -3.766 1 87.5 35 LYS B O 1
ATOM 1628 N N . GLY B 1 36 ? -6.863 -31.453 -5.324 1 88.19 36 GLY B N 1
ATOM 1629 C CA . GLY B 1 36 ? -7 -32.75 -5.98 1 88.19 36 GLY B CA 1
ATOM 1630 C C . GLY B 1 36 ? -5.977 -32.969 -7.078 1 88.19 36 GLY B C 1
ATOM 1631 O O . GLY B 1 36 ? -5.871 -34.062 -7.621 1 88.19 36 GLY B O 1
ATOM 1632 N N . THR B 1 37 ? -5.211 -31.953 -7.484 1 90.5 37 THR B N 1
ATOM 1633 C CA . THR B 1 37 ? -4.27 -32.094 -8.594 1 90.5 37 THR B CA 1
ATOM 1634 C C . 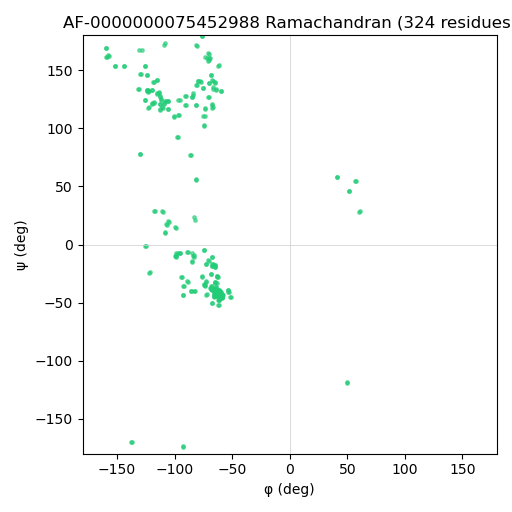THR B 1 37 ? -2.865 -32.375 -8.07 1 90.5 37 THR B C 1
ATOM 1636 O O . THR B 1 37 ? -2.225 -31.531 -7.465 1 90.5 37 THR B O 1
ATOM 1639 N N . PRO B 1 38 ? -2.4 -33.625 -8.336 1 90.12 38 PRO B N 1
ATOM 1640 C CA . PRO B 1 38 ? -1.029 -33.938 -7.93 1 90.12 38 PRO B CA 1
ATOM 1641 C C . PRO B 1 38 ? 0.015 -33.125 -8.68 1 90.12 38 PRO B C 1
ATOM 1643 O O . PRO B 1 38 ? -0.157 -32.812 -9.867 1 90.12 38 PRO B O 1
ATOM 1646 N N . ASN B 1 39 ? 1.02 -32.656 -8.094 1 93.81 39 ASN B N 1
ATOM 1647 C CA . ASN B 1 39 ? 2.148 -31.938 -8.672 1 93.81 39 ASN B CA 1
ATOM 1648 C C . ASN B 1 39 ? 1.701 -30.656 -9.352 1 93.81 39 ASN B C 1
ATOM 1650 O O . ASN B 1 39 ? 2.244 -30.281 -10.391 1 93.81 39 ASN B O 1
ATOM 1654 N N . LEU B 1 40 ? 0.64 -30.109 -8.875 1 94.06 40 LEU B N 1
ATOM 1655 C CA . LEU B 1 40 ? 0.075 -28.906 -9.469 1 94.06 40 LEU B CA 1
ATOM 1656 C C . LEU B 1 40 ? 1.14 -27.812 -9.617 1 94.06 40 LEU B C 1
ATOM 1658 O O . LEU B 1 40 ? 1.254 -27.188 -10.672 1 94.06 40 LEU B O 1
ATOM 1662 N N . PHE B 1 41 ? 1.938 -27.609 -8.578 1 95.88 41 PHE B N 1
ATOM 1663 C CA . PHE B 1 41 ? 2.949 -26.562 -8.578 1 95.88 41 PHE B CA 1
ATOM 1664 C C . PHE B 1 41 ? 3.938 -26.75 -9.727 1 95.88 41 PHE B C 1
ATOM 1666 O O . PHE B 1 41 ? 4.227 -25.812 -10.469 1 95.88 41 PHE B O 1
ATOM 1673 N N . LYS B 1 42 ? 4.371 -28 -9.859 1 95.81 42 LYS B N 1
ATOM 1674 C CA . LYS B 1 42 ? 5.312 -28.312 -10.93 1 95.81 42 LYS B CA 1
ATOM 1675 C C . LYS B 1 42 ? 4.68 -28.109 -12.305 1 95.81 42 LYS B C 1
ATOM 1677 O O . LYS B 1 42 ? 5.316 -27.578 -13.219 1 95.81 42 LYS B O 1
ATOM 1682 N N . LYS B 1 43 ? 3.492 -28.5 -12.445 1 97.12 43 LYS B N 1
ATOM 1683 C CA . LYS B 1 43 ? 2.773 -28.328 -13.703 1 97.12 43 LYS B CA 1
ATOM 1684 C C . LYS B 1 43 ? 2.629 -26.844 -14.062 1 97.12 43 LYS B C 1
ATOM 1686 O O . LYS B 1 43 ? 2.807 -26.469 -15.227 1 97.12 43 LYS B O 1
ATOM 1691 N N . LEU B 1 44 ? 2.328 -26.078 -13.086 1 97.94 44 LEU B N 1
ATOM 1692 C CA . LEU B 1 44 ? 2.189 -24.641 -13.305 1 97.94 44 LEU B CA 1
ATOM 1693 C C . LEU B 1 44 ? 3.518 -24.031 -13.734 1 97.94 44 LEU B C 1
ATOM 1695 O O . LEU B 1 44 ? 3.557 -23.188 -14.633 1 97.94 44 LEU B O 1
ATOM 1699 N N . GLN B 1 45 ? 4.602 -24.438 -13.109 1 97.75 45 GLN B N 1
ATOM 1700 C CA . GLN B 1 45 ? 5.926 -23.938 -13.461 1 97.75 45 GLN B CA 1
ATOM 1701 C C . GLN B 1 45 ? 6.254 -24.234 -14.922 1 97.75 45 GLN B C 1
ATOM 1703 O O . GLN B 1 45 ? 6.75 -23.375 -15.648 1 97.75 45 GLN B O 1
ATOM 1708 N N . GLU B 1 46 ? 5.934 -25.422 -15.305 1 97.81 46 GLU B N 1
ATOM 1709 C CA . GLU B 1 46 ? 6.262 -25.859 -16.656 1 97.81 46 GLU B CA 1
ATOM 1710 C C . GLU B 1 46 ? 5.375 -25.172 -17.688 1 97.81 46 GLU B C 1
ATOM 1712 O O . GLU B 1 46 ? 5.859 -24.75 -18.734 1 97.81 46 GLU B O 1
ATOM 1717 N N . THR B 1 47 ? 4.16 -25.062 -17.438 1 98.06 47 THR B N 1
ATOM 1718 C CA . THR B 1 47 ? 3.18 -24.562 -18.406 1 98.06 47 THR B CA 1
ATOM 1719 C C . THR B 1 47 ? 3.303 -23.047 -18.562 1 98.06 47 THR B C 1
ATOM 1721 O O . THR B 1 47 ? 3.125 -22.516 -19.656 1 98.06 47 THR B O 1
ATOM 1724 N N . TYR B 1 48 ? 3.643 -22.359 -17.453 1 98.19 48 TYR B N 1
ATOM 1725 C CA . TYR B 1 48 ? 3.512 -20.906 -17.469 1 98.19 48 TYR B CA 1
ATOM 1726 C C . TYR B 1 48 ? 4.867 -20.234 -17.281 1 98.19 48 TYR B C 1
ATOM 1728 O O . TYR B 1 48 ? 4.949 -19.125 -16.75 1 98.19 48 TYR B O 1
ATOM 1736 N N . HIS B 1 49 ? 5.883 -20.891 -17.703 1 97.88 49 HIS B N 1
ATOM 1737 C CA . HIS B 1 49 ? 7.234 -20.359 -17.578 1 97.88 49 HIS B CA 1
ATOM 1738 C C . HIS B 1 49 ? 7.406 -19.094 -18.422 1 97.88 49 HIS B C 1
ATOM 1740 O O . HIS B 1 49 ? 8.289 -18.281 -18.156 1 97.88 49 HIS B O 1
ATOM 1746 N N . ASP B 1 50 ? 6.543 -18.891 -19.391 1 97.69 50 ASP B N 1
ATOM 1747 C CA . ASP B 1 50 ? 6.762 -17.797 -20.344 1 97.69 50 ASP B CA 1
ATOM 1748 C C . ASP B 1 50 ? 5.77 -16.656 -20.125 1 97.69 50 ASP B C 1
ATOM 1750 O O . ASP B 1 50 ? 5.688 -15.734 -20.938 1 97.69 50 ASP B O 1
ATOM 1754 N N . VAL B 1 51 ? 5.023 -16.672 -19.047 1 98.5 51 VAL B N 1
ATOM 1755 C CA . VAL B 1 51 ? 4.137 -15.555 -18.75 1 98.5 51 VAL B CA 1
ATOM 1756 C C . VAL B 1 51 ? 4.961 -14.352 -18.281 1 98.5 51 VAL B C 1
ATOM 1758 O O . VAL B 1 51 ? 6.129 -14.492 -17.922 1 98.5 51 VAL B O 1
ATOM 1761 N N . ASP B 1 52 ? 4.336 -13.25 -18.359 1 98.31 52 ASP B N 1
ATOM 1762 C CA . ASP B 1 52 ? 5.047 -12.023 -18 1 98.31 52 ASP B CA 1
ATOM 1763 C C . ASP B 1 52 ? 4.801 -11.656 -16.547 1 98.31 52 ASP B C 1
ATOM 1765 O O . ASP B 1 52 ? 5.637 -11.008 -15.906 1 98.31 52 ASP B O 1
ATOM 1769 N N . ALA B 1 53 ? 3.672 -12.047 -16.016 1 98.75 53 ALA B N 1
ATOM 1770 C CA . ALA B 1 53 ? 3.287 -11.742 -14.641 1 98.75 53 ALA B CA 1
ATOM 1771 C C . ALA B 1 53 ? 2.217 -12.711 -14.148 1 98.75 53 ALA B C 1
ATOM 1773 O O . ALA B 1 53 ? 1.573 -13.398 -14.945 1 98.75 53 ALA B O 1
ATOM 1774 N N . ILE B 1 54 ? 2.086 -12.758 -12.852 1 98.88 54 ILE B N 1
ATOM 1775 C CA . ILE B 1 54 ? 1.109 -13.648 -12.234 1 98.88 54 ILE B CA 1
ATOM 1776 C C . ILE B 1 54 ? 0.284 -12.883 -11.211 1 98.88 54 ILE B C 1
ATOM 1778 O O . ILE B 1 54 ? 0.827 -12.086 -10.438 1 98.88 54 ILE B O 1
ATOM 1782 N N . ILE B 1 55 ? -1.012 -13.055 -11.25 1 98.88 55 ILE B N 1
ATOM 1783 C CA . ILE B 1 55 ? -1.927 -12.484 -10.273 1 98.88 55 ILE B CA 1
ATOM 1784 C C . ILE B 1 55 ? -2.693 -13.602 -9.562 1 98.88 55 ILE B C 1
ATOM 1786 O O . ILE B 1 55 ? -3.148 -14.555 -10.203 1 98.88 55 ILE B O 1
ATOM 1790 N N . GLY B 1 56 ? -2.773 -13.539 -8.273 1 98.75 56 GLY B N 1
ATOM 1791 C CA . GLY B 1 56 ? -3.484 -14.578 -7.543 1 98.75 56 GLY B CA 1
ATOM 1792 C C . GLY B 1 56 ? -4.23 -14.039 -6.336 1 98.75 56 GLY B C 1
ATOM 1793 O O . GLY B 1 56 ? -3.828 -13.039 -5.742 1 98.75 56 GLY B O 1
ATOM 1794 N N . SER B 1 57 ? -5.254 -14.75 -6 1 98.19 57 SER B N 1
ATOM 1795 C CA . SER B 1 57 ? -6.07 -14.375 -4.848 1 98.19 57 SER B CA 1
ATOM 1796 C C . SER B 1 57 ? -6.273 -15.555 -3.908 1 98.19 57 SER B C 1
ATOM 1798 O O . SER B 1 57 ? -6.387 -16.703 -4.355 1 98.19 57 SER B O 1
ATOM 1800 N N . SER B 1 58 ? -6.371 -15.312 -2.561 1 98.06 58 SER B N 1
ATOM 1801 C CA . SER B 1 58 ? -6.668 -16.344 -1.566 1 98.06 58 SER B CA 1
ATOM 1802 C C . SER B 1 58 ? -5.766 -17.547 -1.741 1 98.06 58 SER B C 1
ATOM 1804 O O . SER B 1 58 ? -4.539 -17.422 -1.735 1 98.06 58 SER B O 1
ATOM 1806 N N . ALA B 1 59 ? -6.301 -18.766 -2.025 1 97.31 59 ALA B N 1
ATOM 1807 C CA . ALA B 1 59 ? -5.5 -19.969 -2.281 1 97.31 59 ALA B CA 1
ATOM 1808 C C . ALA B 1 59 ? -4.621 -19.781 -3.518 1 97.31 59 ALA B C 1
ATOM 1810 O O . ALA B 1 59 ? -3.465 -20.203 -3.535 1 97.31 59 ALA B O 1
ATOM 1811 N N . GLY B 1 60 ? -5.203 -19.125 -4.527 1 98.06 60 GLY B N 1
ATOM 1812 C CA . GLY B 1 60 ? -4.414 -18.797 -5.703 1 98.06 60 GLY B CA 1
ATOM 1813 C C . GLY B 1 60 ? -3.291 -17.812 -5.406 1 98.06 60 GLY B C 1
ATOM 1814 O O . GLY B 1 60 ? -2.246 -17.844 -6.059 1 98.06 60 GLY B O 1
ATOM 1815 N N . GLY B 1 61 ? -3.559 -16.906 -4.422 1 98.62 61 GLY B N 1
ATOM 1816 C CA . GLY B 1 61 ? -2.512 -16 -3.963 1 98.62 61 GLY B CA 1
ATOM 1817 C C . GLY B 1 61 ? -1.346 -16.734 -3.314 1 98.62 61 GLY B C 1
ATOM 1818 O O . GLY B 1 61 ? -0.187 -16.375 -3.545 1 98.62 61 GLY B O 1
ATOM 1819 N N . LEU B 1 62 ? -1.655 -17.719 -2.521 1 98.25 62 LEU B N 1
ATOM 1820 C CA . LEU B 1 62 ? -0.618 -18.531 -1.89 1 98.25 62 LEU B CA 1
ATOM 1821 C C . LEU B 1 62 ? 0.24 -19.219 -2.939 1 98.25 62 LEU B C 1
ATOM 1823 O O . LEU B 1 62 ? 1.471 -19.172 -2.877 1 98.25 62 LEU B O 1
ATOM 1827 N N . VAL B 1 63 ? -0.359 -19.797 -3.92 1 98.12 63 VAL B N 1
ATOM 1828 C CA . VAL B 1 63 ? 0.366 -20.5 -4.98 1 98.12 63 VAL B CA 1
ATOM 1829 C C . VAL B 1 63 ? 1.205 -19.5 -5.773 1 98.12 63 VAL B C 1
ATOM 1831 O O . VAL B 1 63 ? 2.383 -19.734 -6.047 1 98.12 63 VAL B O 1
ATOM 1834 N N . THR B 1 64 ? 0.623 -18.359 -6.078 1 98.75 64 THR B N 1
ATOM 1835 C CA . THR B 1 64 ? 1.302 -17.328 -6.84 1 98.75 64 THR B CA 1
ATOM 1836 C C . THR B 1 64 ? 2.543 -16.828 -6.102 1 98.75 64 THR B C 1
ATOM 1838 O O . THR B 1 64 ? 3.588 -16.609 -6.715 1 98.75 64 THR B O 1
ATOM 1841 N N . TYR B 1 65 ? 2.412 -16.703 -4.777 1 98.75 65 TYR B N 1
ATOM 1842 C CA . TYR B 1 65 ? 3.504 -16.219 -3.939 1 98.75 65 TYR B CA 1
ATOM 1843 C C . TYR B 1 65 ? 4.77 -17.031 -4.176 1 98.75 65 TYR B C 1
ATOM 1845 O O . TYR B 1 65 ? 5.855 -16.469 -4.348 1 98.75 65 TYR B O 1
ATOM 1853 N N . TYR B 1 66 ? 4.699 -18.266 -4.305 1 98.44 66 TYR B N 1
ATOM 1854 C CA . TYR B 1 66 ? 5.855 -19.141 -4.477 1 98.44 66 TYR B CA 1
ATOM 1855 C C . TYR B 1 66 ? 6.16 -19.359 -5.957 1 98.44 66 TYR B C 1
ATOM 1857 O O . TYR B 1 66 ? 7.324 -19.438 -6.352 1 98.44 66 TYR B O 1
ATOM 1865 N N . LEU B 1 67 ? 5.117 -19.438 -6.789 1 98.5 67 LEU B N 1
ATOM 1866 C CA . LEU B 1 67 ? 5.301 -19.656 -8.219 1 98.5 67 LEU B CA 1
ATOM 1867 C C . LEU B 1 67 ? 6.062 -18.5 -8.859 1 98.5 67 LEU B C 1
ATOM 1869 O O . LEU B 1 67 ? 6.957 -18.719 -9.68 1 98.5 67 LEU B O 1
ATOM 1873 N N . ALA B 1 68 ? 5.711 -17.297 -8.477 1 98.75 68 ALA B N 1
ATOM 1874 C CA . ALA B 1 68 ? 6.387 -16.125 -9.016 1 98.75 68 ALA B CA 1
ATOM 1875 C C . ALA B 1 68 ? 7.871 -16.141 -8.664 1 98.75 68 ALA B C 1
ATOM 1877 O O . ALA B 1 68 ? 8.711 -15.773 -9.492 1 98.75 68 ALA B O 1
ATOM 1878 N N . GLN B 1 69 ? 8.148 -16.547 -7.43 1 98.19 69 GLN B N 1
ATOM 1879 C CA . GLN B 1 69 ? 9.539 -16.656 -7.004 1 98.19 69 GLN B CA 1
ATOM 1880 C C . GLN B 1 69 ? 10.281 -17.703 -7.832 1 98.19 69 GLN B C 1
ATOM 1882 O O . GLN B 1 69 ? 11.406 -17.453 -8.289 1 98.19 69 GLN B O 1
ATOM 1887 N N . ALA B 1 70 ? 9.641 -18.812 -8.023 1 97.81 70 ALA B N 1
ATOM 1888 C CA . ALA B 1 70 ? 10.258 -19.906 -8.773 1 97.81 70 ALA B CA 1
ATOM 1889 C C . ALA B 1 70 ? 10.508 -19.5 -10.227 1 97.81 70 ALA B C 1
ATOM 1891 O O . ALA B 1 70 ? 11.547 -19.844 -10.805 1 97.81 70 ALA B O 1
ATOM 1892 N N . LEU B 1 71 ? 9.586 -18.719 -10.789 1 98.38 71 LEU B N 1
ATOM 1893 C CA . LEU B 1 71 ? 9.656 -18.375 -12.203 1 98.38 71 LEU B CA 1
ATOM 1894 C C . LEU B 1 71 ? 10.352 -17.031 -12.398 1 98.38 71 LEU B C 1
ATOM 1896 O O . LEU B 1 71 ? 10.617 -16.625 -13.531 1 98.38 71 LEU B O 1
ATOM 1900 N N . GLN B 1 72 ? 10.617 -16.359 -11.312 1 98.12 72 GLN B N 1
ATOM 1901 C CA . GLN B 1 72 ? 11.203 -15.023 -11.367 1 98.12 72 GLN B CA 1
ATOM 1902 C C . GLN B 1 72 ? 10.328 -14.078 -12.18 1 98.12 72 GLN B C 1
ATOM 1904 O O . GLN B 1 72 ? 10.812 -13.43 -13.117 1 98.12 72 GLN B O 1
ATOM 1909 N N . LYS B 1 73 ? 9.102 -13.992 -11.797 1 98.62 73 LYS B N 1
ATOM 1910 C CA . LYS B 1 73 ? 8.125 -13.133 -12.461 1 98.62 73 LYS B CA 1
ATOM 1911 C C . LYS B 1 73 ? 7.496 -12.156 -11.469 1 98.62 73 LYS B C 1
ATOM 1913 O O . LYS B 1 73 ? 7.305 -12.492 -10.297 1 98.62 73 LYS B O 1
ATOM 1918 N N . PRO B 1 74 ? 7.172 -10.945 -11.945 1 98.75 74 PRO B N 1
ATOM 1919 C CA . PRO B 1 74 ? 6.387 -10.07 -11.07 1 98.75 74 PRO B CA 1
ATOM 1920 C C . PRO B 1 74 ? 5.02 -10.656 -10.727 1 98.75 74 PRO B C 1
ATOM 1922 O O . PRO B 1 74 ? 4.461 -11.43 -11.508 1 98.75 74 PRO B O 1
ATOM 1925 N N . CYS B 1 75 ? 4.484 -10.219 -9.539 1 98.88 75 CYS B N 1
ATOM 1926 C CA . CYS B 1 75 ? 3.178 -10.766 -9.195 1 98.88 75 CYS B CA 1
ATOM 1927 C C . CYS B 1 75 ? 2.389 -9.789 -8.328 1 98.88 75 CYS B C 1
ATOM 1929 O O . CYS B 1 75 ? 2.969 -8.906 -7.699 1 98.88 75 CYS B O 1
ATOM 1931 N N . LEU B 1 76 ? 1.111 -9.922 -8.43 1 98.94 76 LEU B N 1
ATOM 1932 C CA . LEU B 1 76 ? 0.114 -9.219 -7.633 1 98.94 76 LEU B CA 1
ATOM 1933 C C . LEU B 1 76 ? -0.741 -10.203 -6.84 1 98.94 76 LEU B C 1
ATOM 1935 O O . LEU B 1 76 ? -1.356 -11.102 -7.418 1 98.94 76 LEU B O 1
ATOM 1939 N N . LEU B 1 77 ? -0.736 -10.062 -5.539 1 98.94 77 LEU B N 1
ATOM 1940 C CA . LEU B 1 77 ? -1.46 -10.969 -4.656 1 98.94 77 LEU B CA 1
ATOM 1941 C C . LEU B 1 77 ? -2.584 -10.234 -3.93 1 98.94 77 LEU B C 1
ATOM 1943 O O . LEU B 1 77 ? -2.371 -9.164 -3.369 1 98.94 77 LEU B O 1
ATOM 1947 N N . PHE B 1 78 ? -3.789 -10.812 -3.98 1 98.88 78 PHE B N 1
ATOM 1948 C CA . PHE B 1 78 ? -4.906 -10.305 -3.189 1 98.88 78 PHE B CA 1
ATOM 1949 C C . PHE B 1 78 ? -5.246 -11.266 -2.057 1 98.88 78 PHE B C 1
ATOM 1951 O O . PHE B 1 78 ? -5.602 -12.422 -2.301 1 98.88 78 PHE B O 1
ATOM 1958 N N . ASN B 1 79 ? -5.172 -10.766 -0.808 1 98.75 79 ASN B N 1
ATOM 1959 C CA . ASN B 1 79 ? -5.48 -11.555 0.377 1 98.75 79 ASN B CA 1
ATOM 1960 C C . ASN B 1 79 ? -4.922 -12.977 0.268 1 98.75 79 ASN B C 1
ATOM 1962 O O . ASN B 1 79 ? -5.66 -13.953 0.405 1 98.75 79 ASN B O 1
ATOM 1966 N N . PRO B 1 80 ? -3.615 -13.094 0.088 1 98.75 80 PRO B N 1
ATOM 1967 C CA . PRO B 1 80 ? -3.059 -14.43 -0.103 1 98.75 80 PRO B CA 1
ATOM 1968 C C . PRO B 1 80 ? -3.172 -15.305 1.147 1 98.75 80 PRO B C 1
ATOM 1970 O O . PRO B 1 80 ? -2.93 -14.828 2.26 1 98.75 80 PRO B O 1
ATOM 1973 N N . ALA B 1 81 ? -3.455 -16.531 1.002 1 98.31 81 ALA B N 1
ATOM 1974 C CA . ALA B 1 81 ? -3.658 -17.453 2.111 1 98.31 81 ALA B CA 1
ATOM 1975 C C . ALA B 1 81 ? -2.326 -17.969 2.652 1 98.31 81 ALA B C 1
ATOM 1977 O O . ALA B 1 81 ? -2.133 -19.172 2.814 1 98.31 81 ALA B O 1
ATOM 1978 N N . LEU B 1 82 ? -1.448 -17.094 3.057 1 98.44 82 LEU B N 1
ATOM 1979 C CA . LEU B 1 82 ? -0.094 -17.438 3.475 1 98.44 82 LEU B CA 1
ATOM 1980 C C . LEU B 1 82 ? -0.112 -18.219 4.781 1 98.44 82 LEU B C 1
ATOM 1982 O O . LEU B 1 82 ? 0.815 -18.984 5.062 1 98.44 82 LEU B O 1
ATOM 1986 N N . THR B 1 83 ? -1.134 -18.047 5.57 1 97.81 83 THR B N 1
ATOM 1987 C CA . THR B 1 83 ? -1.239 -18.75 6.84 1 97.81 83 THR B CA 1
ATOM 1988 C C . THR B 1 83 ? -1.423 -20.25 6.609 1 97.81 83 THR B C 1
ATOM 1990 O O . THR B 1 83 ? -1.274 -21.047 7.539 1 97.81 83 THR B O 1
ATOM 1993 N N . PHE B 1 84 ? -1.678 -20.672 5.406 1 97.12 84 PHE B N 1
ATOM 1994 C CA . PHE B 1 84 ? -1.861 -22.078 5.062 1 97.12 84 PHE B CA 1
ATOM 1995 C C . PHE B 1 84 ? -0.657 -22.609 4.297 1 97.12 84 PHE B C 1
ATOM 1997 O O . PHE B 1 84 ? -0.738 -23.656 3.65 1 97.12 84 PHE B O 1
ATOM 2004 N N . ARG B 1 85 ? 0.454 -21.906 4.355 1 96.5 85 ARG B N 1
ATOM 2005 C CA . ARG B 1 85 ? 1.604 -22.266 3.535 1 96.5 85 ARG B CA 1
ATOM 2006 C C . ARG B 1 85 ? 2.129 -23.641 3.908 1 96.5 85 ARG B C 1
ATOM 2008 O O . ARG B 1 85 ? 2.738 -24.328 3.08 1 96.5 85 ARG B O 1
ATOM 2015 N N . SER B 1 86 ? 1.948 -24.125 5.168 1 94.19 86 SER B N 1
ATOM 2016 C CA . SER B 1 86 ? 2.416 -25.438 5.582 1 94.19 86 SER B CA 1
ATOM 2017 C C . SER B 1 86 ? 1.692 -26.547 4.824 1 94.19 86 SER B C 1
ATOM 2019 O O . SER B 1 86 ? 2.16 -27.688 4.785 1 94.19 86 SER B O 1
ATOM 2021 N N . GLU B 1 87 ? 0.569 -26.188 4.223 1 90.81 87 GLU B N 1
ATOM 2022 C CA . GLU B 1 87 ? -0.211 -27.156 3.477 1 90.81 87 GLU B CA 1
ATOM 2023 C C . GLU B 1 87 ? 0.321 -27.328 2.055 1 90.81 87 GLU B C 1
ATOM 2025 O O . GLU B 1 87 ? -0.078 -28.25 1.338 1 90.81 87 GLU B O 1
ATOM 2030 N N . MET B 1 88 ? 1.229 -26.453 1.666 1 90.44 88 MET B N 1
ATOM 2031 C CA . MET B 1 88 ? 1.814 -26.547 0.332 1 90.44 88 MET B CA 1
ATOM 2032 C C . MET B 1 88 ? 2.721 -27.766 0.226 1 90.44 88 MET B C 1
ATOM 2034 O O . MET B 1 88 ? 3.467 -28.078 1.158 1 90.44 88 MET B O 1
ATOM 2038 N N . PRO B 1 89 ? 2.688 -28.484 -0.888 1 90.25 89 PRO B N 1
ATOM 2039 C CA . PRO B 1 89 ? 3.514 -29.688 -1.071 1 90.25 89 PRO B CA 1
ATOM 2040 C C . PRO B 1 89 ? 4.938 -29.359 -1.517 1 90.25 89 PRO B C 1
ATOM 2042 O O . PRO B 1 89 ? 5.547 -30.125 -2.264 1 90.25 89 PRO B O 1
ATOM 2045 N N . ILE B 1 90 ? 5.391 -28.125 -1.264 1 89.88 90 ILE B N 1
ATOM 2046 C CA . ILE B 1 90 ? 6.738 -27.688 -1.604 1 89.88 90 ILE B CA 1
ATOM 2047 C C . ILE B 1 90 ? 7.398 -27.062 -0.378 1 89.88 90 ILE B C 1
ATOM 2049 O O . ILE B 1 90 ? 6.73 -26.797 0.626 1 89.88 90 ILE B O 1
ATOM 2053 N N . ALA B 1 91 ? 8.773 -26.875 -0.555 1 90.62 91 ALA B N 1
ATOM 2054 C CA . ALA B 1 91 ? 9.453 -26.062 0.449 1 90.62 91 ALA B CA 1
ATOM 2055 C C . ALA B 1 91 ? 8.938 -24.625 0.43 1 90.62 91 ALA B C 1
ATOM 2057 O O . ALA B 1 91 ? 8.797 -24.031 -0.637 1 90.62 91 ALA B O 1
ATOM 2058 N N . THR B 1 92 ? 8.625 -24.062 1.576 1 93 92 THR B N 1
ATOM 2059 C CA . THR B 1 92 ? 7.949 -22.766 1.63 1 93 92 THR B CA 1
ATOM 2060 C C . THR B 1 92 ? 8.891 -21.688 2.15 1 93 92 THR B C 1
ATOM 2062 O O . THR B 1 92 ? 8.453 -20.734 2.783 1 93 92 THR B O 1
ATOM 2065 N N . SER B 1 93 ? 10.133 -21.859 1.938 1 94.75 93 SER B N 1
ATOM 2066 C CA . SER B 1 93 ? 11.086 -20.781 2.227 1 94.75 93 SER B CA 1
ATOM 2067 C C . SER B 1 93 ? 11.055 -19.719 1.139 1 94.75 93 SER B C 1
ATOM 2069 O O . SER B 1 93 ? 10.938 -20.031 -0.047 1 94.75 93 SER B O 1
ATOM 2071 N N . PHE B 1 94 ? 11.141 -18.516 1.559 1 96.75 94 PHE B N 1
ATOM 2072 C CA . PHE B 1 94 ? 11.18 -17.438 0.585 1 96.75 94 PHE B CA 1
ATOM 2073 C C . PHE B 1 94 ? 12.469 -17.484 -0.233 1 96.75 94 PHE B C 1
ATOM 2075 O O . PHE B 1 94 ? 13.547 -17.719 0.313 1 96.75 94 PHE B O 1
ATOM 2082 N N . ASN B 1 95 ? 12.422 -17.328 -1.527 1 96.69 95 ASN B N 1
ATOM 2083 C CA . ASN B 1 95 ? 13.578 -17.297 -2.418 1 96.69 95 ASN B CA 1
ATOM 2084 C C . ASN B 1 95 ? 14.328 -15.977 -2.309 1 96.69 95 ASN B C 1
ATOM 2086 O O . ASN B 1 95 ? 13.906 -14.969 -2.881 1 96.69 95 ASN B O 1
ATOM 2090 N N . ARG B 1 96 ? 15.484 -15.945 -1.776 1 95.44 96 ARG B N 1
ATOM 2091 C CA . ARG B 1 96 ? 16.234 -14.727 -1.484 1 95.44 96 ARG B CA 1
ATOM 2092 C C . ARG B 1 96 ? 16.766 -14.094 -2.766 1 95.44 96 ARG B C 1
ATOM 2094 O O . ARG B 1 96 ? 17.156 -12.922 -2.768 1 95.44 96 ARG B O 1
ATOM 2101 N N . SER B 1 97 ? 16.797 -14.836 -3.822 1 96 97 SER B N 1
ATOM 2102 C CA . SER B 1 97 ? 17.297 -14.32 -5.09 1 96 97 SER B CA 1
ATOM 2103 C C . SER B 1 97 ? 16.188 -13.656 -5.898 1 96 97 SER B C 1
ATOM 2105 O O . SER B 1 97 ? 16.453 -13.078 -6.953 1 96 97 SER B O 1
ATOM 2107 N N . TYR B 1 98 ? 14.961 -13.766 -5.395 1 97.5 98 TYR B N 1
ATOM 2108 C CA . TYR B 1 98 ? 13.82 -13.156 -6.074 1 97.5 98 TYR B CA 1
ATOM 2109 C C . TYR B 1 98 ? 13.914 -11.633 -6.023 1 97.5 98 TYR B C 1
ATOM 2111 O O . TYR B 1 98 ? 13.953 -11.047 -4.938 1 97.5 98 TYR B O 1
ATOM 2119 N N . THR B 1 99 ? 13.961 -10.977 -7.207 1 95.12 99 THR B N 1
ATOM 2120 C CA . THR B 1 99 ? 14.141 -9.523 -7.227 1 95.12 99 THR B CA 1
ATOM 2121 C C . THR B 1 99 ? 13.023 -8.852 -8.023 1 95.12 99 THR B C 1
ATOM 2123 O O . THR B 1 99 ? 13.016 -7.633 -8.172 1 95.12 99 THR B O 1
ATOM 2126 N N . GLN B 1 100 ? 12.109 -9.641 -8.586 1 97.62 100 GLN B N 1
ATOM 2127 C CA . GLN B 1 100 ? 11 -9.07 -9.344 1 97.62 100 GLN B CA 1
ATOM 2128 C C . GLN B 1 100 ? 10.031 -8.336 -8.422 1 97.62 100 GLN B C 1
ATOM 2130 O O . GLN B 1 100 ? 10.062 -8.516 -7.203 1 97.62 100 GLN B O 1
ATOM 2135 N N . TYR B 1 101 ? 9.242 -7.473 -9.023 1 98.5 101 TYR B N 1
ATOM 2136 C CA . TYR B 1 101 ? 8.281 -6.684 -8.266 1 98.5 101 TYR B CA 1
ATOM 2137 C C . TYR B 1 101 ? 7.145 -7.555 -7.742 1 98.5 101 TYR B C 1
ATOM 2139 O O . TYR B 1 101 ? 6.555 -8.328 -8.5 1 98.5 101 TYR B O 1
ATOM 2147 N N . MET B 1 102 ? 6.875 -7.512 -6.469 1 98.81 102 MET B N 1
ATOM 2148 C CA . MET B 1 102 ? 5.758 -8.195 -5.824 1 98.81 102 MET B CA 1
ATOM 2149 C C . MET B 1 102 ? 4.871 -7.203 -5.078 1 98.81 102 MET B C 1
ATOM 2151 O O . MET B 1 102 ? 5.34 -6.488 -4.191 1 98.81 102 MET B O 1
ATOM 2155 N N . GLN B 1 103 ? 3.662 -7.121 -5.496 1 98.94 103 GLN B N 1
ATOM 2156 C CA . GLN B 1 103 ? 2.643 -6.324 -4.82 1 98.94 103 GLN B CA 1
ATOM 2157 C C . GLN B 1 103 ? 1.658 -7.215 -4.066 1 98.94 103 GLN B C 1
ATOM 2159 O O . GLN B 1 103 ? 1.062 -8.125 -4.648 1 98.94 103 GLN B O 1
ATOM 2164 N N . ILE B 1 104 ? 1.533 -6.957 -2.766 1 98.94 104 ILE B N 1
ATOM 2165 C CA . ILE B 1 104 ? 0.627 -7.746 -1.934 1 98.94 104 ILE B CA 1
ATOM 2166 C C . ILE B 1 104 ? -0.455 -6.84 -1.351 1 98.94 104 ILE B C 1
ATOM 2168 O O . ILE B 1 104 ? -0.15 -5.84 -0.693 1 98.94 104 ILE B O 1
ATOM 2172 N N . VAL B 1 105 ? -1.69 -7.16 -1.629 1 98.94 105 VAL B N 1
ATOM 2173 C CA . VAL B 1 105 ? -2.832 -6.398 -1.132 1 98.94 105 VAL B CA 1
ATOM 2174 C C . VAL B 1 105 ? -3.553 -7.195 -0.047 1 98.94 105 VAL B C 1
ATOM 2176 O O . VAL B 1 105 ? -3.971 -8.328 -0.278 1 98.94 105 VAL B O 1
ATOM 2179 N N . ILE B 1 106 ? -3.697 -6.617 1.135 1 98.88 106 ILE B N 1
ATOM 2180 C CA . ILE B 1 106 ? -4.301 -7.293 2.279 1 98.88 106 ILE B CA 1
ATOM 2181 C C . ILE B 1 106 ? -5.449 -6.445 2.83 1 98.88 106 ILE B C 1
ATOM 2183 O O . ILE B 1 106 ? -5.262 -5.27 3.141 1 98.88 106 ILE B O 1
ATOM 2187 N N . GLY B 1 107 ? -6.621 -7.066 2.895 1 98.69 107 GLY B N 1
ATOM 2188 C CA . GLY B 1 107 ? -7.758 -6.434 3.539 1 98.69 107 GLY B CA 1
ATOM 2189 C C . GLY B 1 107 ? -7.777 -6.625 5.043 1 98.69 107 GLY B C 1
ATOM 2190 O O . GLY B 1 107 ? -7.77 -7.754 5.531 1 98.69 107 GLY B O 1
ATOM 2191 N N . LEU B 1 108 ? -7.926 -5.543 5.754 1 98.25 108 LEU B N 1
ATOM 2192 C CA . LEU B 1 108 ? -7.848 -5.613 7.207 1 98.25 108 LEU B CA 1
ATOM 2193 C C . LEU B 1 108 ? -9.188 -6.031 7.805 1 98.25 108 LEU B C 1
ATOM 2195 O O . LEU B 1 108 ? -9.266 -6.359 8.992 1 98.25 108 LEU B O 1
ATOM 2199 N N . GLN B 1 109 ? -10.227 -6.082 6.953 1 97.69 109 GLN B N 1
ATOM 2200 C CA . GLN B 1 109 ? -11.523 -6.586 7.391 1 97.69 109 GLN B CA 1
ATOM 2201 C C . GLN B 1 109 ? -11.781 -7.988 6.848 1 97.69 109 GLN B C 1
ATOM 2203 O O . GLN B 1 109 ? -12.93 -8.414 6.727 1 97.69 109 GLN B O 1
ATOM 2208 N N . ASP B 1 110 ? -10.742 -8.672 6.449 1 98 110 ASP B N 1
ATOM 2209 C CA . ASP B 1 110 ? -10.867 -10.062 6.012 1 98 110 ASP B CA 1
ATOM 2210 C C . ASP B 1 110 ? -11.266 -10.969 7.172 1 98 110 ASP B C 1
ATOM 2212 O O . ASP B 1 110 ? -10.5 -11.148 8.117 1 98 110 ASP B O 1
ATOM 2216 N N . GLU B 1 111 ? -12.359 -11.625 7.141 1 96.88 111 GLU B N 1
ATOM 2217 C CA . GLU B 1 111 ? -12.859 -12.484 8.203 1 96.88 111 GLU B CA 1
ATOM 2218 C C . GLU B 1 111 ? -12.547 -13.953 7.922 1 96.88 111 GLU B C 1
ATOM 2220 O O . GLU B 1 111 ? -12.797 -14.82 8.766 1 96.88 111 GLU B O 1
ATOM 2225 N N . VAL B 1 112 ? -12.031 -14.219 6.746 1 97.25 112 VAL B N 1
ATOM 2226 C CA . VAL B 1 112 ? -11.703 -15.578 6.344 1 97.25 112 VAL B CA 1
ATOM 2227 C C . VAL B 1 112 ? -10.25 -15.883 6.691 1 97.25 112 VAL B C 1
ATOM 2229 O O . VAL B 1 112 ? -9.938 -16.953 7.215 1 97.25 112 VAL B O 1
ATOM 2232 N N . LEU B 1 113 ? -9.344 -14.953 6.426 1 97.56 113 LEU B N 1
ATOM 2233 C CA . LEU B 1 113 ? -7.918 -15.078 6.711 1 97.56 113 LEU B CA 1
ATOM 2234 C C . LEU B 1 113 ? -7.477 -14.055 7.75 1 97.56 113 LEU B C 1
ATOM 2236 O O . LEU B 1 113 ? -7.922 -12.906 7.719 1 97.56 113 LEU B O 1
ATOM 2240 N N . PRO B 1 114 ? -6.605 -14.461 8.633 1 97.75 114 PRO B N 1
ATOM 2241 C CA . PRO B 1 114 ? -6.074 -13.508 9.609 1 97.75 114 PRO B CA 1
ATOM 2242 C C . PRO B 1 114 ? -5.059 -12.539 9 1 97.75 114 PRO B C 1
ATOM 2244 O O . PRO B 1 114 ? -3.871 -12.867 8.906 1 97.75 114 PRO B O 1
ATOM 2247 N N . SER B 1 115 ? -5.457 -11.32 8.727 1 97.81 115 SER B N 1
ATOM 2248 C CA . SER B 1 115 ? -4.684 -10.336 7.98 1 97.81 115 SER B CA 1
ATOM 2249 C C . SER B 1 115 ? -3.361 -10.023 8.672 1 97.81 115 SER B C 1
ATOM 2251 O O . SER B 1 115 ? -2.303 -10.039 8.039 1 97.81 115 SER B O 1
ATOM 2253 N N . TRP B 1 116 ? -3.396 -9.82 9.969 1 97.06 116 TRP B N 1
ATOM 2254 C CA . TRP B 1 116 ? -2.199 -9.414 10.695 1 97.06 116 TRP B CA 1
ATOM 2255 C C . TRP B 1 116 ? -1.218 -10.57 10.828 1 97.06 116 TRP B C 1
ATOM 2257 O O . TRP B 1 116 ? -0.002 -10.367 10.844 1 97.06 116 TRP B O 1
ATOM 2267 N N . GLN B 1 117 ? -1.725 -11.789 10.914 1 97.94 117 GLN B N 1
ATOM 2268 C CA . GLN B 1 117 ? -0.835 -12.945 10.883 1 97.94 117 GLN B CA 1
ATOM 2269 C C . GLN B 1 117 ? -0.144 -13.07 9.523 1 97.94 117 GLN B C 1
ATOM 2271 O O . GLN B 1 117 ? 1.033 -13.43 9.453 1 97.94 117 GLN B O 1
ATOM 2276 N N . CYS B 1 118 ? -0.899 -12.781 8.461 1 98.38 118 CYS B N 1
ATOM 2277 C CA . CYS B 1 118 ? -0.304 -12.766 7.129 1 98.38 118 CYS B CA 1
ATOM 2278 C C . CYS B 1 118 ? 0.835 -11.758 7.051 1 98.38 118 CYS B C 1
ATOM 2280 O O . CYS B 1 118 ? 1.913 -12.07 6.539 1 98.38 118 CYS B O 1
ATOM 2282 N N . LEU B 1 119 ? 0.615 -10.617 7.562 1 98.12 119 LEU B N 1
ATOM 2283 C CA . LEU B 1 119 ? 1.632 -9.57 7.559 1 98.12 119 LEU B CA 1
ATOM 2284 C C . LEU B 1 119 ? 2.863 -10.008 8.344 1 98.12 119 LEU B C 1
ATOM 2286 O O . LEU B 1 119 ? 3.994 -9.719 7.949 1 98.12 119 LEU B O 1
ATOM 2290 N N . GLU B 1 120 ? 2.674 -10.672 9.453 1 97.38 120 GLU B N 1
ATOM 2291 C CA . GLU B 1 120 ? 3.789 -11.172 10.258 1 97.38 120 GLU B CA 1
ATOM 2292 C C . GLU B 1 120 ? 4.621 -12.188 9.477 1 97.38 120 GLU B C 1
ATOM 2294 O O . GLU B 1 120 ? 5.852 -12.188 9.555 1 97.38 120 GLU B O 1
ATOM 2299 N N . LEU B 1 121 ? 3.967 -13.07 8.773 1 98 121 LEU B N 1
ATOM 2300 C CA . LEU B 1 121 ? 4.672 -14.047 7.941 1 98 121 LEU B CA 1
ATOM 2301 C C . LEU B 1 121 ? 5.516 -13.344 6.883 1 98 121 LEU B C 1
ATOM 2303 O O . LEU B 1 121 ? 6.66 -13.727 6.641 1 98 121 LEU B O 1
ATOM 2307 N N . LEU B 1 122 ? 4.957 -12.297 6.301 1 98.19 122 LEU B N 1
ATOM 2308 C CA . LEU B 1 122 ? 5.672 -11.531 5.281 1 98.19 122 LEU B CA 1
ATOM 2309 C C . LEU B 1 122 ? 6.883 -10.828 5.883 1 98.19 122 LEU B C 1
ATOM 2311 O O . LEU B 1 122 ? 7.965 -10.82 5.289 1 98.19 122 LEU B O 1
ATOM 2315 N N . ARG B 1 123 ? 6.688 -10.227 7.016 1 97 123 ARG B N 1
ATOM 2316 C CA . ARG B 1 123 ? 7.777 -9.555 7.715 1 97 123 ARG B CA 1
ATOM 2317 C C . ARG B 1 123 ? 8.961 -10.5 7.918 1 97 123 ARG B C 1
ATOM 2319 O O . ARG B 1 123 ? 10.117 -10.109 7.746 1 97 123 ARG B O 1
ATOM 2326 N N . ASN B 1 124 ? 8.695 -11.75 8.219 1 96.38 124 ASN B N 1
ATOM 2327 C CA . ASN B 1 124 ? 9.727 -12.75 8.477 1 96.38 124 ASN B CA 1
ATOM 2328 C C . ASN B 1 124 ? 10.383 -13.227 7.18 1 96.38 124 ASN B C 1
ATOM 2330 O O . ASN B 1 124 ? 11.555 -13.602 7.172 1 96.38 124 ASN B O 1
ATOM 2334 N N . ASP B 1 125 ? 9.648 -13.156 6.129 1 96.94 125 ASP B N 1
ATOM 2335 C CA . ASP B 1 125 ? 10.125 -13.68 4.852 1 96.94 125 ASP B CA 1
ATOM 2336 C C . ASP B 1 125 ? 11.016 -12.664 4.137 1 96.94 125 ASP B C 1
ATOM 2338 O O . ASP B 1 125 ? 12.016 -13.031 3.518 1 96.94 125 ASP B O 1
ATOM 2342 N N . ILE B 1 126 ? 10.641 -11.414 4.195 1 93.5 126 ILE B N 1
ATOM 2343 C CA . ILE B 1 126 ? 11.188 -10.398 3.299 1 93.5 126 ILE B CA 1
ATOM 2344 C C . ILE B 1 126 ? 12.555 -9.938 3.814 1 93.5 126 ILE B C 1
ATOM 2346 O O . ILE B 1 126 ? 12.734 -9.734 5.016 1 93.5 126 ILE B O 1
ATOM 2350 N N . SER B 1 127 ? 13.477 -9.797 2.889 1 94.31 127 SER B N 1
ATOM 2351 C CA . SER B 1 127 ? 14.781 -9.211 3.158 1 94.31 127 SER B CA 1
ATOM 2352 C C . SER B 1 127 ? 14.914 -7.836 2.506 1 94.31 127 SER B C 1
ATOM 2354 O O . SER B 1 127 ? 14.062 -7.434 1.715 1 94.31 127 SER B O 1
ATOM 2356 N N . GLU B 1 128 ? 15.969 -7.164 2.828 1 92.19 128 GLU B N 1
ATOM 2357 C CA . GLU B 1 128 ? 16.109 -5.75 2.479 1 92.19 128 GLU B CA 1
ATOM 2358 C C . GLU B 1 128 ? 16.219 -5.562 0.968 1 92.19 128 GLU B C 1
ATOM 2360 O O . GLU B 1 128 ? 15.867 -4.504 0.443 1 92.19 128 GLU B O 1
ATOM 2365 N N . ASN B 1 129 ? 16.516 -6.582 0.221 1 92.25 129 ASN B N 1
ATOM 2366 C CA . ASN B 1 129 ? 16.844 -6.391 -1.189 1 92.25 129 ASN B CA 1
ATOM 2367 C C . ASN B 1 129 ? 15.641 -6.688 -2.082 1 92.25 129 ASN B C 1
ATOM 2369 O O . ASN B 1 129 ? 15.656 -6.383 -3.275 1 92.25 129 ASN B O 1
ATOM 2373 N N . GLN B 1 130 ? 14.633 -7.215 -1.526 1 96.56 130 GLN B N 1
ATOM 2374 C CA . GLN B 1 130 ? 13.5 -7.625 -2.352 1 96.56 130 GLN B CA 1
ATOM 2375 C C . GLN B 1 130 ? 12.617 -6.434 -2.707 1 96.56 130 GLN B C 1
ATOM 2377 O O . GLN B 1 130 ? 12.406 -5.543 -1.88 1 96.56 130 GLN B O 1
ATOM 2382 N N . ASN B 1 131 ? 12.156 -6.434 -3.924 1 97.44 131 ASN B N 1
ATOM 2383 C CA . ASN B 1 131 ? 11.266 -5.395 -4.434 1 97.44 131 ASN B CA 1
ATOM 2384 C C . ASN B 1 131 ? 9.805 -5.707 -4.129 1 97.44 131 ASN B C 1
ATOM 2386 O O . ASN B 1 131 ? 9.047 -6.082 -5.023 1 97.44 131 ASN B O 1
ATOM 2390 N N . ILE B 1 132 ? 9.391 -5.469 -2.836 1 98.5 132 ILE B N 1
ATOM 2391 C CA . ILE B 1 132 ? 8.07 -5.867 -2.357 1 98.5 132 ILE B CA 1
ATOM 2392 C C . ILE B 1 132 ? 7.336 -4.652 -1.793 1 98.5 132 ILE B C 1
ATOM 2394 O O . ILE B 1 132 ? 7.922 -3.852 -1.061 1 98.5 132 ILE B O 1
ATOM 2398 N N . GLU B 1 133 ? 6.113 -4.508 -2.199 1 98.75 133 GLU B N 1
ATOM 2399 C CA . GLU B 1 133 ? 5.203 -3.527 -1.619 1 98.75 133 GLU B CA 1
ATOM 2400 C C . GLU B 1 133 ? 3.934 -4.195 -1.096 1 98.75 133 GLU B C 1
ATOM 2402 O O . GLU B 1 133 ? 3.377 -5.082 -1.749 1 98.75 133 GLU B O 1
ATOM 2407 N N . ILE B 1 134 ? 3.561 -3.83 0.121 1 98.88 134 ILE B N 1
ATOM 2408 C CA . ILE B 1 134 ? 2.346 -4.348 0.74 1 98.88 134 ILE B CA 1
ATOM 2409 C C . ILE B 1 134 ? 1.331 -3.217 0.907 1 98.88 134 ILE B C 1
ATOM 2411 O O . ILE B 1 134 ? 1.642 -2.176 1.493 1 98.88 134 ILE B O 1
ATOM 2415 N N . HIS B 1 135 ? 0.163 -3.348 0.323 1 98.94 135 HIS B N 1
ATOM 2416 C CA . HIS B 1 135 ? -0.955 -2.43 0.509 1 98.94 135 HIS B CA 1
ATOM 2417 C C . HIS B 1 135 ? -1.977 -2.996 1.489 1 98.94 135 HIS B C 1
ATOM 2419 O O . HIS B 1 135 ? -2.656 -3.979 1.185 1 98.94 135 HIS B O 1
ATOM 2425 N N . LEU B 1 136 ? -2.045 -2.387 2.682 1 98.81 136 LEU B N 1
ATOM 2426 C CA . LEU B 1 136 ? -3.088 -2.699 3.654 1 98.81 136 LEU B CA 1
ATOM 2427 C C . LEU B 1 136 ? -4.301 -1.8 3.457 1 98.81 136 LEU B C 1
ATOM 2429 O O . LEU B 1 136 ? -4.191 -0.573 3.525 1 98.81 136 LEU B O 1
ATOM 2433 N N . ILE B 1 137 ? -5.414 -2.385 3.186 1 98.75 137 ILE B N 1
ATOM 2434 C CA . ILE B 1 137 ? -6.637 -1.628 2.949 1 98.75 137 ILE B CA 1
ATOM 2435 C C . ILE B 1 137 ? -7.633 -1.89 4.078 1 98.75 137 ILE B C 1
ATOM 2437 O O . ILE B 1 137 ? -8.156 -2.998 4.207 1 98.75 137 ILE B O 1
ATOM 2441 N N . ASN B 1 138 ? -7.961 -0.857 4.832 1 98.38 138 ASN B N 1
ATOM 2442 C CA . ASN B 1 138 ? -8.719 -1.005 6.066 1 98.38 138 ASN B CA 1
ATOM 2443 C C . ASN B 1 138 ? -10.125 -1.543 5.805 1 98.38 138 ASN B C 1
ATOM 2445 O O . ASN B 1 138 ? -10.602 -2.422 6.523 1 98.38 138 ASN B O 1
ATOM 2449 N N . LYS B 1 139 ? -10.797 -1.111 4.719 1 97.31 139 LYS B N 1
ATOM 2450 C CA . LYS B 1 139 ? -12.203 -1.433 4.504 1 97.31 139 LYS B CA 1
ATOM 2451 C C . LYS B 1 139 ? -12.359 -2.609 3.547 1 97.31 139 LYS B C 1
ATOM 2453 O O . LYS B 1 139 ? -13.445 -2.855 3.027 1 97.31 139 LYS B O 1
ATOM 2458 N N . MET B 1 140 ? -11.312 -3.305 3.295 1 98 140 MET B N 1
ATOM 2459 C CA . MET B 1 140 ? -11.375 -4.43 2.367 1 98 140 MET B CA 1
ATOM 2460 C C . MET B 1 140 ? -11.586 -5.742 3.113 1 98 140 MET B C 1
ATOM 2462 O O . MET B 1 140 ? -10.844 -6.059 4.047 1 98 140 MET B O 1
ATOM 2466 N N . SER B 1 141 ? -12.617 -6.469 2.754 1 97.81 141 SER B N 1
ATOM 2467 C CA . SER B 1 141 ? -12.898 -7.809 3.258 1 97.81 141 SER B CA 1
ATOM 2468 C C . SER B 1 141 ? -12.297 -8.883 2.354 1 97.81 141 SER B C 1
ATOM 2470 O O . SER B 1 141 ? -11.5 -8.57 1.466 1 97.81 141 SER B O 1
ATOM 2472 N N . HIS B 1 142 ? -12.602 -10.125 2.629 1 97.75 142 HIS B N 1
ATOM 2473 C CA . HIS B 1 142 ? -12.055 -11.211 1.822 1 97.75 142 HIS B CA 1
ATOM 2474 C C . HIS B 1 142 ? -12.523 -11.109 0.374 1 97.75 142 HIS B C 1
ATOM 2476 O O . HIS B 1 142 ? -11.719 -11.234 -0.553 1 97.75 142 HIS B O 1
ATOM 2482 N N . SER B 1 143 ? -13.836 -11 0.27 1 94.56 143 SER B N 1
ATOM 2483 C CA . SER B 1 143 ? -14.406 -10.586 -1.011 1 94.56 143 SER B CA 1
ATOM 2484 C C . SER B 1 143 ? -14.422 -9.07 -1.146 1 94.56 143 SER B C 1
ATOM 2486 O O . SER B 1 143 ? -14.812 -8.359 -0.217 1 94.56 143 SER B O 1
ATOM 2488 N N . TYR B 1 144 ? -13.883 -8.625 -2.172 1 95.19 144 TYR B N 1
ATOM 2489 C CA . TYR B 1 144 ? -13.719 -7.184 -2.324 1 95.19 144 TYR B CA 1
ATOM 2490 C C . TYR B 1 144 ? -14.328 -6.703 -3.637 1 95.19 144 TYR B C 1
ATOM 2492 O O . TYR B 1 144 ? -14.43 -7.469 -4.598 1 95.19 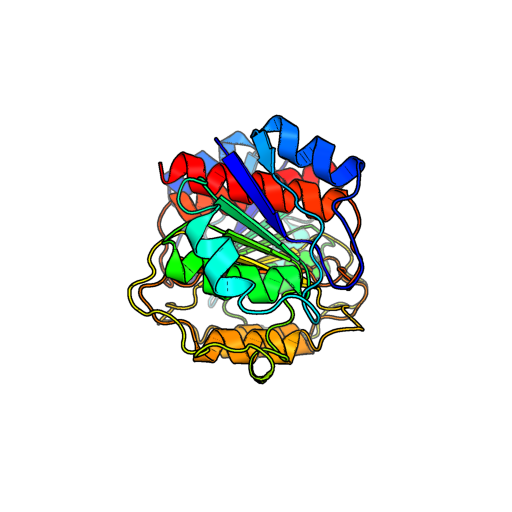144 TYR B O 1
ATOM 2500 N N . PRO B 1 145 ? -14.734 -5.414 -3.67 1 95.25 145 PRO B N 1
ATOM 2501 C CA . PRO B 1 145 ? -15.398 -4.887 -4.863 1 95.25 145 PRO B CA 1
ATOM 2502 C C . PRO B 1 145 ? -14.445 -4.719 -6.043 1 95.25 145 PRO B C 1
ATOM 2504 O O . PRO B 1 145 ? -13.227 -4.719 -5.859 1 95.25 145 PRO B O 1
ATOM 2507 N N . ILE B 1 146 ? -15.008 -4.559 -7.211 1 97.81 146 ILE B N 1
ATOM 2508 C CA . ILE B 1 146 ? -14.289 -4.48 -8.477 1 97.81 146 ILE B CA 1
ATOM 2509 C C . ILE B 1 146 ? -13.375 -3.258 -8.484 1 97.81 146 ILE B C 1
ATOM 2511 O O . ILE B 1 146 ? -12.305 -3.277 -9.094 1 97.81 146 ILE B O 1
ATOM 2515 N N . ASP B 1 147 ? -13.75 -2.215 -7.719 1 96.75 147 ASP B N 1
ATOM 2516 C CA . ASP B 1 147 ? -12.961 -0.986 -7.734 1 96.75 147 ASP B CA 1
ATOM 2517 C C . ASP B 1 147 ? -11.594 -1.204 -7.094 1 96.75 147 ASP B C 1
ATOM 2519 O O . ASP B 1 147 ? -10.594 -0.625 -7.535 1 96.75 147 ASP B O 1
ATOM 2523 N N . ILE B 1 148 ? -11.555 -2.004 -6.023 1 98 148 ILE B N 1
ATOM 2524 C CA . ILE B 1 148 ? -10.273 -2.316 -5.391 1 98 148 ILE B CA 1
ATOM 2525 C C . ILE B 1 148 ? -9.414 -3.139 -6.344 1 98 148 ILE B C 1
ATOM 2527 O O . ILE B 1 148 ? -8.219 -2.865 -6.504 1 98 148 ILE B O 1
ATOM 2531 N N . PHE B 1 149 ? -10.031 -4.137 -7.031 1 98.38 149 PHE B N 1
ATOM 2532 C CA . PHE B 1 149 ? -9.32 -4.953 -8.008 1 98.38 149 PHE B CA 1
ATOM 2533 C C . PHE B 1 149 ? -8.734 -4.086 -9.117 1 98.38 149 PHE B C 1
ATOM 2535 O O . PHE B 1 149 ? -7.559 -4.227 -9.461 1 98.38 149 PHE B O 1
ATOM 2542 N 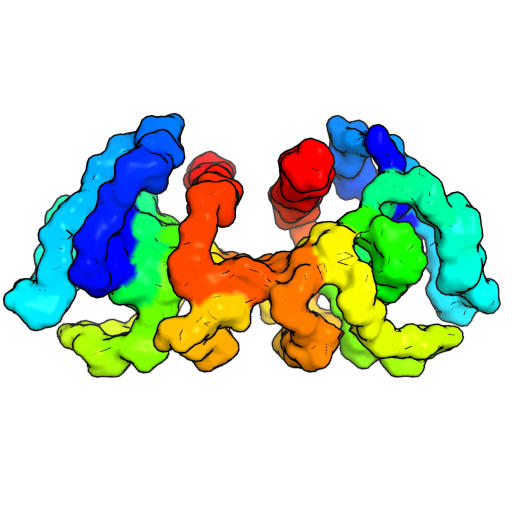N . ARG B 1 150 ? -9.523 -3.162 -9.562 1 98 150 ARG B N 1
ATOM 2543 C CA . ARG B 1 150 ? -9.125 -2.297 -10.672 1 98 150 ARG B CA 1
ATOM 2544 C C . ARG B 1 150 ? -7.973 -1.383 -10.273 1 98 150 ARG B C 1
ATOM 2546 O O . ARG B 1 150 ? -6.953 -1.321 -10.961 1 98 150 ARG B O 1
ATOM 2553 N N . LYS B 1 151 ? -8.109 -0.71 -9.164 1 97.31 151 LYS B N 1
ATOM 2554 C CA . LYS B 1 151 ? -7.105 0.276 -8.781 1 97.31 151 LYS B CA 1
ATOM 2555 C C . LYS B 1 151 ? -5.77 -0.392 -8.477 1 97.31 151 LYS B C 1
ATOM 2557 O O . LYS B 1 151 ? -4.711 0.121 -8.859 1 97.31 151 LYS B O 1
ATOM 2562 N N . GLU B 1 152 ? -5.781 -1.567 -7.82 1 98.5 152 GLU B N 1
ATOM 2563 C CA . GLU B 1 152 ? -4.535 -2.244 -7.477 1 98.5 152 GLU B CA 1
ATOM 2564 C C . GLU B 1 152 ? -3.898 -2.889 -8.703 1 98.5 152 GLU B C 1
ATOM 2566 O O . GLU B 1 152 ? -2.672 -2.939 -8.82 1 98.5 152 GLU B O 1
ATOM 2571 N N . THR B 1 153 ? -4.738 -3.389 -9.633 1 98.44 153 THR B N 1
ATOM 2572 C CA . THR B 1 153 ? -4.223 -3.939 -10.875 1 98.44 153 THR B CA 1
ATOM 2573 C C . THR B 1 153 ? -3.559 -2.852 -11.719 1 98.44 153 THR B C 1
ATOM 2575 O O . THR B 1 153 ? -2.465 -3.051 -12.25 1 98.44 153 THR B O 1
ATOM 2578 N N . GLU B 1 154 ? -4.199 -1.716 -11.82 1 97.25 154 GLU B N 1
ATOM 2579 C CA . GLU B 1 154 ? -3.629 -0.595 -12.562 1 97.25 154 GLU B CA 1
ATOM 2580 C C . GLU B 1 154 ? -2.285 -0.17 -11.977 1 97.25 154 GLU B C 1
ATOM 2582 O O . GLU B 1 154 ? -1.336 0.099 -12.711 1 97.25 154 GLU B O 1
ATOM 2587 N N . PHE B 1 155 ? -2.27 -0.09 -10.703 1 97.94 155 PHE B N 1
ATOM 2588 C CA . PHE B 1 155 ? -1.027 0.255 -10.016 1 97.94 155 PHE B CA 1
ATOM 2589 C C . PHE B 1 155 ? 0.067 -0.753 -10.344 1 97.94 155 PHE B C 1
ATOM 2591 O O . PHE B 1 155 ? 1.178 -0.371 -10.719 1 97.94 155 PHE B O 1
ATOM 2598 N N . PHE B 1 156 ? -0.271 -1.999 -10.297 1 98.5 156 PHE B N 1
ATOM 2599 C CA . PHE B 1 156 ? 0.663 -3.088 -10.562 1 98.5 156 PHE B CA 1
ATOM 2600 C C . PHE B 1 156 ? 1.197 -3.008 -11.984 1 98.5 156 PHE B C 1
ATOM 2602 O O . PHE B 1 156 ? 2.406 -3.102 -12.211 1 98.5 156 PHE B O 1
ATOM 2609 N N . ILE B 1 157 ? 0.313 -2.812 -12.922 1 97.88 157 ILE B N 1
ATOM 2610 C CA . ILE B 1 157 ? 0.688 -2.748 -14.328 1 97.88 157 ILE B CA 1
ATOM 2611 C C . ILE B 1 157 ? 1.646 -1.579 -14.555 1 97.88 157 ILE B C 1
ATOM 2613 O O . ILE B 1 157 ? 2.641 -1.714 -15.273 1 97.88 157 ILE B O 1
ATOM 2617 N N . LYS B 1 158 ? 1.346 -0.47 -13.953 1 96.12 158 LYS B N 1
ATOM 2618 C CA . LYS B 1 158 ? 2.227 0.689 -14.07 1 96.12 158 LYS B CA 1
ATOM 2619 C C . LYS B 1 158 ? 3.619 0.375 -13.523 1 96.12 158 LYS B C 1
ATOM 2621 O O . LYS B 1 158 ? 4.625 0.754 -14.125 1 96.12 158 LYS B O 1
ATOM 2626 N N . MET B 1 159 ? 3.668 -0.321 -12.422 1 97 159 MET B N 1
ATOM 2627 C CA . MET B 1 159 ? 4.938 -0.615 -11.766 1 97 159 MET B CA 1
ATOM 2628 C C . MET B 1 159 ? 5.781 -1.562 -12.617 1 97 159 MET B C 1
ATOM 2630 O O . MET B 1 159 ? 7.004 -1.424 -12.68 1 97 159 MET B O 1
ATOM 2634 N N . ILE B 1 160 ? 5.125 -2.518 -13.234 1 96 160 ILE B N 1
ATOM 2635 C CA . ILE B 1 160 ? 5.926 -3.504 -13.945 1 96 160 ILE B CA 1
ATOM 2636 C C . ILE B 1 160 ? 6.246 -2.986 -15.352 1 96 160 ILE B C 1
ATOM 2638 O O . ILE B 1 160 ? 7.133 -3.518 -16.031 1 96 160 ILE B O 1
ATOM 2642 N N . HIS B 1 161 ? 5.562 -1.93 -15.859 1 90.44 161 HIS B N 1
ATOM 2643 C CA . HIS B 1 161 ? 5.91 -1.312 -17.141 1 90.44 161 HIS B CA 1
ATOM 2644 C C . HIS B 1 161 ? 6.996 -0.256 -16.953 1 90.44 161 HIS B C 1
ATOM 2646 O O . HIS B 1 161 ? 7.77 0.007 -17.891 1 90.44 161 HIS B O 1
ATOM 2652 N N . GLN B 1 162 ? 6.887 0.532 -15.844 1 72 162 GLN B N 1
ATOM 2653 C CA . GLN B 1 162 ? 7.953 1.489 -15.562 1 72 162 GLN B CA 1
ATOM 2654 C C . GLN B 1 162 ? 9.273 0.777 -15.289 1 72 162 GLN B C 1
ATOM 2656 O O . GLN B 1 162 ? 10.344 1.315 -15.578 1 72 162 GLN B O 1
ATOM 2661 N N . ASN B 1 163 ? 9.188 -0.337 -14.578 1 51.03 163 ASN B N 1
ATOM 2662 C CA . ASN B 1 163 ? 10.391 -1.113 -14.289 1 51.03 163 ASN B CA 1
ATOM 2663 C C . ASN B 1 163 ? 10.875 -1.868 -15.523 1 51.03 163 ASN B C 1
ATOM 2665 O O . ASN B 1 163 ? 11.805 -2.676 -15.43 1 51.03 163 ASN B O 1
ATOM 2669 N N . LEU B 1 164 ? 10.094 -1.763 -16.547 1 37.78 164 LEU B N 1
ATOM 2670 C CA . LEU B 1 164 ? 10.578 -2.223 -17.844 1 37.78 164 LEU B CA 1
ATOM 2671 C C . LEU B 1 164 ? 11.312 -1.105 -18.578 1 37.78 164 LEU B C 1
ATOM 2673 O O . LEU B 1 164 ? 10.859 0.043 -18.594 1 37.78 164 LEU B O 1
#

Secondary structure (DSSP, 8-state):
-EEEEE--TT----HHHHHHHHTTSEEE-----TTT-TTHHHHHHHHTTT-SEEEEEHHHHHHHHHHHHHHT--EEEES--GGGGGGSSS-----TT--S-EEEEEETT-SSS-HHHHHHHHHHH--TTS-EEEEEETT--SS--HHHHHHHHHHHHHHHHH--/-EEEEE--TT----HHHHHHHHTTSEEE-----TTT-TTHHHHHHHHTTT-SEEEEEHHHHHHHHHHHHHHT--EEEES--GGGGGGSSS-----TT--S-EEEEEETT-SSS-HHHHHHHHHHH--TTS-EEEEEETT--SS--HHHHHHHHHHHHHHHHH--

Nearest PDB structures (foldseek):
  6avx-assembly1_A  TM=7.038E-01  e=2.601E-06  Arabidopsis thaliana
  4f21-assembly7_G  TM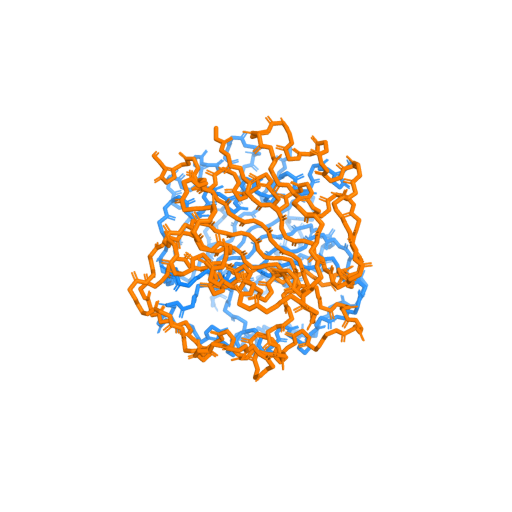=6.344E-01  e=5.640E-06  Francisella tularensis subsp. tularensis SCHU S4
  9cys-assembly1_A  TM=4.378E-01  e=1.271E-03  Enterobacter cloacae
  6kja-assembly1_E-2  TM=3.174E-01  e=9.571E-02  Escherichia coli K-12
  6kja-assembly1_C-2  TM=3.017E-01  e=1.603E-01  Escherichia coli K-12

pLDDT: mean 96.1, std 6.55, range [37.78, 98.94]

Solvent-accessible surface area (backbone atoms only — not comparable to full-atom values): 17809 Å² total; per-residue (Å²): 101,38,32,37,40,33,40,34,77,93,51,61,80,48,68,71,60,49,55,58,48,51,77,71,28,50,77,47,62,68,80,70,56,82,88,78,42,81,63,46,69,60,49,48,52,67,73,51,61,80,45,57,30,39,35,13,25,29,54,16,8,36,51,40,62,52,49,25,46,75,63,62,30,29,34,40,28,39,49,44,39,53,86,51,47,86,73,45,98,57,88,80,69,69,60,85,81,37,58,43,50,36,40,36,37,38,24,66,48,23,85,82,51,64,47,68,60,37,50,52,53,46,62,72,55,60,57,74,78,30,42,40,35,37,37,39,30,35,72,26,34,74,77,64,60,68,66,60,56,47,56,53,48,52,51,49,53,51,52,61,53,68,76,89,100,38,33,39,40,34,38,33,78,93,53,62,80,49,68,70,60,47,56,57,49,52,76,70,26,50,77,47,63,70,80,68,56,83,86,77,43,82,65,45,69,61,50,48,52,66,75,50,60,81,45,58,30,39,35,13,26,28,54,15,9,37,51,38,62,53,48,27,46,75,62,62,29,29,32,41,27,38,47,43,40,54,85,51,46,86,74,46,98,58,89,78,70,70,61,86,82,39,59,46,50,35,41,38,37,35,23,65,49,23,84,83,50,65,45,69,60,37,49,50,54,47,62,72,54,60,56,74,77,30,42,39,35,38,39,39,31,34,71,28,32,74,76,64,60,69,66,60,56,47,54,55,48,53,51,49,53,51,52,60,53,66,77,89

Radius of gyration: 20.49 Å; Cα contacts (8 Å, |Δi|>4): 622; chains: 2; bounding box: 33×63×45 Å

Organism: Capnocytophaga canimorsus (strain 5) (NCBI:txid860228)

Foldseek 3Di:
DEEEEEEAAPDWDDPLLVVLCVVQHHYDTDDDDPVPDPPVLVVCCVVCLPGQEYEYEACRLLSRQVSCQVSLHEYEYEQYQVVCNVVDPDDDAARQPRAHAYEYEFEPAAPPHNRVVVVVVVVVRDDPRHRYDYHYDDHAYSDGDSVVSNVSVVVSSVVNVVVD/DEEEEEEAAPDWDDPLLVVLCVVQHHYDTDDDDPPPDPPVLVVCCVVCLPGQEYEYEACRLLSRQVSCQVSLHEYEYEQYQVVCNVVDPDDDAARQPRAHAYEYEFEPQAPPHNRVVVVVVVVVRDDPRHRYDYHYDDHAYSDGDSVVSNVS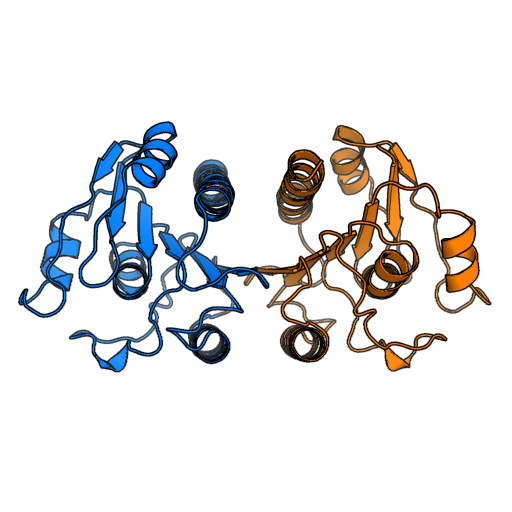VVVSSVVNVVVD

InterPro domains:
  IPR008886 Uncharacterised protein family UPF0227/Esterase YqiA [PF05728] (2-120)
  IPR029058 Alpha/Beta hydrolase fold [G3DSA:3.40.50.1820] (1-162)
  IPR029058 Alpha/Beta hydrolase fold [SSF53474] (38-159)